Protein AF-0000000067929950 (afdb_homodimer)

Sequence (306 aa):
MTGKTWAYEDFVEGASLDIGSKTVSAAEIIEFASEFDAQPMHLDEEAGKASILGGLSASGWHTCAMFMRMLCDAFLLDSTSQGSPGIEHVKWKKPVLAGDTLRGTVTILSKRQSKSRPQLGLITMRSELVNQRGESVFELENTGMFLTHEAAAMTGKTWAYEDFVEGASLDIGSKTVSAAEIIEFASEFDAQPMHLDEEAGKASILGGLSASGWHTCAMFMRMLCDAFLLDSTSQGSPGIEHVKWKKPVLAGDTLRGTVTILSKRQSKSRPQLGLITMRSELVNQRGESVFELENTGMFLTHEAAA

pLDDT: mean 96.82, std 6.55, range [40.34, 98.94]

Foldseek 3Di:
DLDQPAFQVPDDAFDKFWLFKDAAALVVQQVVCVVPPVDPLSHDQVVVCVDPQNGNFHDPVVVVVVVVVSVCVRGVVSFQWDFFPDWPDKDQPHTDHHGWMKIKMKHWHDKDADPVHRQKMKTWIKMWIATPVRHTGMITIGITMGGHPVVVD/DLDQPAFQVPDDAFDKFWLFKDAAALVVQQVVCVVPPVDPLSNDQVVVCVDPQNGNFHDPVVVVVVVVVSVCVRGVVSFQWDFFPDWPDKDQPHTDHHGWMKIKMKHWHDKDADPVHRQKMKTWIKMWIATPVRHTGMITIGITMGGHPVVVD

InterPro domains:
  IPR002539 MaoC-like dehydratase domain [PF01575] (21-115)
  IPR029069 HotDog domain superfamily [SSF54637] (5-150)
  IPR052342 Mesaconyl-CoA Hydratase/Beta-methylmalyl-CoA Dehydratase [PTHR43664] (7-149)

Radius of gyration: 19.55 Å; Cα contacts (8 Å, |Δi|>4): 755; chains: 2; bounding box: 47×62×42 Å

Structure (mmCIF, N/CA/C/O backbone):
data_AF-0000000067929950-model_v1
#
loop_
_entity.id
_entity.type
_entity.pdbx_description
1 polymer 'MaoC-like domain-containing protein'
#
loop_
_atom_site.group_PDB
_atom_site.id
_atom_site.type_symbol
_atom_site.label_atom_id
_atom_site.label_alt_id
_atom_site.label_comp_id
_atom_site.label_asym_id
_atom_site.label_entity_id
_atom_site.label_seq_id
_atom_site.pdbx_PDB_ins_code
_atom_site.Cartn_x
_atom_site.Cartn_y
_atom_site.Cartn_z
_atom_site.occupancy
_atom_site.B_iso_or_equiv
_atom_site.auth_seq_id
_atom_site.auth_comp_id
_atom_site.auth_asym_id
_atom_site.auth_atom_id
_atom_site.pdbx_PDB_model_num
ATOM 1 N N . MET A 1 1 ? 1.887 -28.297 -20.109 1 40.5 1 MET A N 1
ATOM 2 C CA . MET A 1 1 ? 2.342 -27.938 -18.766 1 40.5 1 MET A CA 1
ATOM 3 C C . MET A 1 1 ? 2.344 -26.422 -18.578 1 40.5 1 MET A C 1
ATOM 5 O O . MET A 1 1 ? 2.953 -25.703 -19.375 1 40.5 1 MET A O 1
ATOM 9 N N . THR A 1 2 ? 1.385 -25.672 -18.344 1 54.22 2 THR A N 1
ATOM 10 C CA . THR A 1 2 ? 1.384 -24.219 -18.516 1 54.22 2 THR A CA 1
ATOM 11 C C . THR A 1 2 ? 2.568 -23.578 -17.797 1 54.22 2 THR A C 1
ATOM 13 O O . THR A 1 2 ? 2.715 -23.734 -16.578 1 54.22 2 THR A O 1
ATOM 16 N N . GLY A 1 3 ? 3.768 -23.938 -18.156 1 72.88 3 GLY A N 1
ATOM 17 C CA . GLY A 1 3 ? 4.965 -24.188 -17.375 1 72.88 3 GLY A CA 1
ATOM 18 C C . GLY A 1 3 ? 5.512 -22.938 -16.688 1 72.88 3 GLY A C 1
ATOM 19 O O . GLY A 1 3 ? 6.328 -22.219 -17.266 1 72.88 3 GLY A O 1
ATOM 20 N N . LYS A 1 4 ? 4.762 -22.438 -15.703 1 86.62 4 LYS A N 1
ATOM 21 C CA . LYS A 1 4 ? 5.336 -21.375 -14.883 1 86.62 4 LYS A CA 1
ATOM 22 C C . LYS A 1 4 ? 6.59 -21.844 -14.156 1 86.62 4 LYS A C 1
ATOM 24 O O . LYS A 1 4 ? 6.652 -23 -13.711 1 86.62 4 LYS A O 1
ATOM 29 N N . THR A 1 5 ? 7.504 -20.953 -14.117 1 88.88 5 THR A N 1
ATOM 30 C CA . THR A 1 5 ? 8.781 -21.266 -13.477 1 88.88 5 THR A CA 1
ATOM 31 C C . THR A 1 5 ? 8.617 -21.328 -11.953 1 88.88 5 THR A C 1
ATOM 33 O O . THR A 1 5 ? 9.219 -22.172 -11.297 1 88.88 5 THR A O 1
ATOM 36 N N . TRP A 1 6 ? 7.859 -20.438 -11.43 1 97.56 6 TRP A N 1
ATOM 37 C CA . TRP A 1 6 ? 7.793 -20.328 -9.977 1 97.56 6 TRP A CA 1
ATOM 38 C C . TRP A 1 6 ? 6.465 -20.859 -9.445 1 97.56 6 TRP A C 1
ATOM 40 O O . TRP A 1 6 ? 5.422 -20.219 -9.625 1 97.56 6 TRP A O 1
ATOM 50 N N . ALA A 1 7 ? 6.535 -22.031 -8.875 1 98.12 7 ALA A N 1
ATOM 51 C CA . ALA A 1 7 ? 5.453 -22.609 -8.086 1 98.12 7 ALA A CA 1
ATOM 52 C C . ALA A 1 7 ? 5.84 -22.719 -6.613 1 98.12 7 ALA A C 1
ATOM 54 O O . ALA A 1 7 ? 6.969 -22.391 -6.238 1 98.12 7 ALA A O 1
ATOM 55 N N . TYR A 1 8 ? 4.879 -23.188 -5.781 1 98.19 8 TYR A N 1
ATOM 56 C CA . TYR A 1 8 ? 5.094 -23.281 -4.344 1 98.19 8 TYR A CA 1
ATOM 57 C C . TYR A 1 8 ? 6.43 -23.938 -4.027 1 98.19 8 TYR A C 1
ATOM 59 O O . TYR A 1 8 ? 7.199 -23.438 -3.207 1 98.19 8 TYR A O 1
ATOM 67 N N . GLU A 1 9 ? 6.703 -24.969 -4.77 1 97.38 9 GLU A N 1
ATOM 68 C CA . GLU A 1 9 ? 7.848 -25.812 -4.461 1 97.38 9 GLU A CA 1
ATOM 69 C C . GLU A 1 9 ? 9.164 -25.125 -4.812 1 97.38 9 GLU A C 1
ATOM 71 O O . GLU A 1 9 ? 10.227 -25.5 -4.324 1 97.38 9 GLU A O 1
ATOM 76 N N . ASP A 1 10 ? 9.102 -24.109 -5.609 1 98.06 10 ASP A N 1
ATOM 77 C CA . ASP A 1 10 ? 10.312 -23.484 -6.141 1 98.06 10 ASP A CA 1
ATOM 78 C C . ASP A 1 10 ? 10.875 -22.453 -5.172 1 98.06 10 ASP A C 1
ATOM 80 O O . ASP A 1 10 ? 12.008 -22 -5.324 1 98.06 10 ASP A O 1
ATOM 84 N N . PHE A 1 11 ? 10.07 -22.109 -4.238 1 98.25 11 PHE A N 1
ATOM 85 C CA . PHE A 1 11 ? 10.562 -21.188 -3.215 1 98.25 11 PHE A CA 1
ATOM 86 C C . PHE A 1 11 ? 11.312 -21.953 -2.129 1 98.25 11 PHE A C 1
ATOM 88 O O . PHE A 1 11 ? 10.914 -23.047 -1.729 1 98.25 11 PHE A O 1
ATOM 95 N N . VAL A 1 12 ? 12.406 -21.359 -1.728 1 98.44 12 VAL A N 1
ATOM 96 C CA . VAL A 1 12 ? 13.266 -21.984 -0.726 1 98.44 12 VAL A CA 1
ATOM 97 C C . VAL A 1 12 ? 13.422 -21.047 0.474 1 98.44 12 VAL A C 1
ATOM 99 O O . VAL A 1 12 ? 13.898 -19.922 0.335 1 98.44 12 VAL A O 1
ATOM 102 N N . GLU A 1 13 ? 13.047 -21.547 1.668 1 98.75 13 GLU A N 1
ATOM 103 C CA . GLU A 1 13 ? 13.195 -20.75 2.881 1 98.75 13 GLU A CA 1
ATOM 104 C C . GLU A 1 13 ? 14.641 -20.281 3.059 1 98.75 13 GLU A C 1
ATOM 106 O O . GLU A 1 13 ? 15.578 -21.062 2.893 1 98.75 13 GLU A O 1
ATOM 111 N N . GLY A 1 14 ? 14.797 -18.969 3.287 1 98.69 14 GLY A N 1
ATOM 112 C CA . GLY A 1 14 ? 16.109 -18.391 3.502 1 98.69 14 GLY A CA 1
ATOM 113 C C . GLY A 1 14 ? 16.719 -17.828 2.238 1 98.69 14 GLY A C 1
ATOM 114 O O . GLY A 1 14 ? 17.672 -17.031 2.305 1 98.69 14 GLY A O 1
ATOM 115 N N . ALA A 1 15 ? 16.203 -18.203 1.09 1 98.56 15 ALA A N 1
ATOM 116 C CA . ALA A 1 15 ? 16.734 -17.703 -0.17 1 98.56 15 ALA A CA 1
ATOM 117 C C . ALA A 1 15 ? 16.391 -16.234 -0.374 1 98.56 15 ALA A C 1
ATOM 119 O O . ALA A 1 15 ? 15.344 -15.766 0.091 1 98.56 15 ALA A O 1
ATOM 120 N N . SER A 1 16 ? 17.266 -15.555 -1.035 1 98.44 16 SER A N 1
ATOM 121 C CA . SER A 1 16 ? 17.047 -14.164 -1.412 1 98.44 16 SER A CA 1
ATOM 122 C C . SER A 1 16 ? 17.031 -14 -2.928 1 98.44 16 SER A C 1
ATOM 124 O O . SER A 1 16 ? 17.906 -14.531 -3.621 1 98.44 16 SER A O 1
ATOM 126 N N . LEU A 1 17 ? 16.078 -13.258 -3.4 1 98.25 17 LEU A N 1
ATOM 127 C CA . LEU A 1 17 ? 15.938 -12.984 -4.828 1 98.25 17 LEU A CA 1
ATOM 128 C C . LEU A 1 17 ? 16.156 -11.508 -5.125 1 98.25 17 LEU A C 1
ATOM 130 O O . LEU A 1 17 ? 15.609 -10.641 -4.445 1 98.25 17 LEU A O 1
ATOM 134 N N . ASP A 1 18 ? 17.016 -11.273 -6.125 1 98.69 18 ASP A N 1
ATOM 135 C CA . ASP A 1 18 ? 17.156 -9.93 -6.676 1 98.69 18 ASP A CA 1
ATOM 136 C C . ASP A 1 18 ? 15.977 -9.586 -7.59 1 98.69 18 ASP A C 1
ATOM 138 O O . ASP A 1 18 ? 15.695 -10.312 -8.547 1 98.69 18 ASP A O 1
ATOM 142 N N . ILE A 1 19 ? 15.383 -8.43 -7.301 1 98.69 19 ILE A N 1
ATOM 143 C CA . ILE A 1 19 ? 14.211 -8.141 -8.117 1 98.69 19 ILE A CA 1
ATOM 144 C C . ILE A 1 19 ? 14.484 -6.93 -9.008 1 98.69 19 ILE A C 1
ATOM 146 O O . ILE A 1 19 ? 13.555 -6.25 -9.453 1 98.69 19 ILE A O 1
ATOM 150 N N . GLY A 1 20 ? 15.695 -6.578 -9.203 1 98.62 20 GLY A N 1
ATOM 151 C CA . GLY A 1 20 ? 16.094 -5.57 -10.172 1 98.62 20 GLY A CA 1
ATOM 152 C C . GLY A 1 20 ? 16.141 -4.168 -9.586 1 98.62 20 GLY A C 1
ATOM 153 O O . GLY A 1 20 ? 16.281 -4 -8.375 1 98.62 20 GLY A O 1
ATOM 154 N N . SER A 1 21 ? 16.156 -3.154 -10.578 1 98.69 21 SER A N 1
ATOM 155 C CA . SER A 1 21 ? 16.297 -1.754 -10.195 1 98.69 21 SER A CA 1
ATOM 156 C C . SER A 1 21 ? 15.32 -0.866 -10.953 1 98.69 21 SER A C 1
ATOM 158 O O . SER A 1 21 ? 14.758 -1.276 -11.969 1 98.69 21 SER A O 1
ATOM 160 N N . LYS A 1 22 ? 15.078 0.263 -10.344 1 98.56 22 LYS A N 1
ATOM 161 C CA . LYS A 1 22 ? 14.156 1.253 -10.891 1 98.56 22 LYS A CA 1
ATOM 162 C C . LYS A 1 22 ? 14.594 2.67 -10.523 1 98.56 22 LYS A C 1
ATOM 164 O O . LYS A 1 22 ? 14.812 2.979 -9.352 1 98.56 22 LYS A O 1
ATOM 169 N N . THR A 1 23 ? 14.773 3.484 -11.57 1 98.88 23 THR A N 1
ATOM 170 C CA . THR A 1 23 ? 14.984 4.906 -11.32 1 98.88 23 THR A CA 1
ATOM 171 C C . THR A 1 23 ? 13.648 5.648 -11.281 1 98.88 23 THR A C 1
ATOM 173 O O . THR A 1 23 ? 12.797 5.441 -12.148 1 98.88 23 THR A O 1
ATOM 176 N N . VAL A 1 24 ? 13.531 6.508 -10.312 1 98.94 24 VAL A N 1
ATOM 177 C CA . VAL A 1 24 ? 12.266 7.18 -10.062 1 98.94 24 VAL A CA 1
ATOM 178 C C . VAL A 1 24 ? 12.312 8.602 -10.609 1 98.94 24 VAL A C 1
ATOM 180 O O . VAL A 1 24 ? 13.148 9.414 -10.188 1 98.94 24 VAL A O 1
ATOM 183 N N . SER A 1 25 ? 11.422 8.922 -11.484 1 98.88 25 SER A N 1
ATOM 184 C CA . SER A 1 25 ? 11.438 10.242 -12.102 1 98.88 25 SER A CA 1
ATOM 185 C 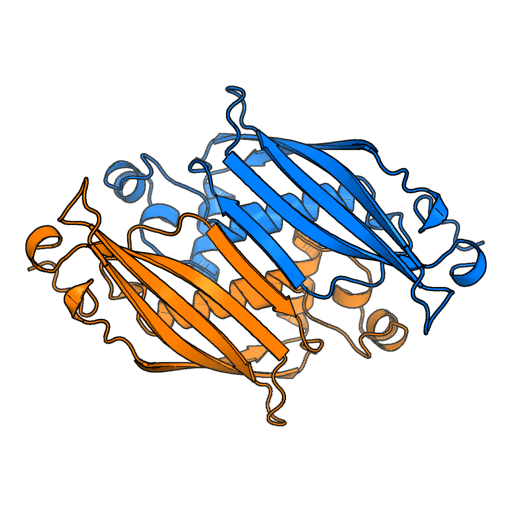C . SER A 1 25 ? 10.477 11.188 -11.383 1 98.88 25 SER A C 1
ATOM 187 O O . SER A 1 25 ? 9.508 10.75 -10.758 1 98.88 25 SER A O 1
ATOM 189 N N . ALA A 1 26 ? 10.766 12.469 -11.57 1 98.81 26 ALA A N 1
ATOM 190 C CA . ALA A 1 26 ? 9.852 13.484 -11.039 1 98.81 26 ALA A CA 1
ATOM 191 C C . ALA A 1 26 ? 8.469 13.359 -11.672 1 98.81 26 ALA A C 1
ATOM 193 O O . ALA A 1 26 ? 7.453 13.484 -10.984 1 98.81 26 ALA A O 1
ATOM 194 N N . ALA A 1 27 ? 8.422 13.094 -12.945 1 98.88 27 ALA A N 1
ATOM 195 C CA . ALA A 1 27 ? 7.16 13.039 -13.688 1 98.88 27 ALA A CA 1
ATOM 196 C C . ALA A 1 27 ? 6.262 11.922 -13.156 1 98.88 27 ALA A C 1
ATOM 198 O O . ALA A 1 27 ? 5.055 12.117 -12.984 1 98.88 27 ALA A O 1
ATOM 199 N N . GLU A 1 28 ? 6.781 10.742 -12.867 1 98.88 28 GLU A N 1
ATOM 200 C CA . GLU A 1 28 ? 5.938 9.648 -12.414 1 98.88 28 GLU A CA 1
ATOM 201 C C . GLU A 1 28 ? 5.48 9.852 -10.977 1 98.88 28 GLU A C 1
ATOM 203 O O . GLU A 1 28 ? 4.391 9.422 -10.594 1 98.88 28 GLU A O 1
ATOM 208 N N . ILE A 1 29 ? 6.41 10.562 -10.188 1 98.94 29 ILE A N 1
ATOM 209 C CA . ILE A 1 29 ? 6 10.906 -8.828 1 98.94 29 ILE A CA 1
ATOM 210 C C . ILE A 1 29 ? 4.762 11.797 -8.875 1 98.94 29 ILE A C 1
ATOM 212 O O . ILE A 1 29 ? 3.764 11.523 -8.211 1 98.94 29 ILE A O 1
ATOM 216 N N . ILE A 1 30 ? 4.801 12.773 -9.68 1 98.94 30 ILE A N 1
ATOM 217 C CA . ILE A 1 30 ? 3.73 13.758 -9.758 1 98.94 30 ILE A CA 1
ATOM 218 C C . ILE A 1 30 ? 2.477 13.109 -10.344 1 98.94 30 ILE A C 1
ATOM 220 O O . ILE A 1 30 ? 1.365 13.352 -9.867 1 98.94 30 ILE A O 1
ATOM 224 N N . GLU A 1 31 ? 2.629 12.305 -11.344 1 98.94 31 GLU A N 1
ATOM 225 C CA . GLU A 1 31 ? 1.493 11.633 -11.969 1 98.94 31 GLU A CA 1
ATOM 226 C C . GLU A 1 31 ? 0.743 10.766 -10.961 1 98.94 31 GLU A C 1
ATOM 228 O O . GLU A 1 31 ? -0.477 10.883 -10.82 1 98.94 31 GLU A O 1
ATOM 233 N N . PHE A 1 32 ? 1.442 9.953 -10.227 1 98.94 32 PHE A N 1
ATOM 234 C CA . PHE A 1 32 ? 0.808 9.078 -9.242 1 98.94 32 PHE A CA 1
ATOM 235 C C . PHE A 1 32 ? 0.141 9.898 -8.141 1 98.94 32 PHE A C 1
ATOM 237 O O . PHE A 1 32 ? -1.016 9.648 -7.797 1 98.94 32 PHE A O 1
ATOM 244 N N . ALA A 1 33 ? 0.87 10.875 -7.672 1 98.94 33 ALA A N 1
ATOM 245 C CA . ALA A 1 33 ? 0.368 11.664 -6.555 1 98.94 33 ALA A CA 1
ATOM 246 C C . ALA A 1 33 ? -0.871 12.461 -6.957 1 98.94 33 ALA A C 1
ATOM 248 O O . ALA A 1 33 ? -1.812 12.594 -6.172 1 98.94 33 ALA A O 1
ATOM 249 N N . SER A 1 34 ? -0.831 12.992 -8.156 1 98.88 34 SER A N 1
ATOM 250 C CA . SER A 1 34 ? -1.977 13.766 -8.617 1 98.88 34 SER A CA 1
ATOM 251 C C . SER A 1 34 ? -3.26 12.945 -8.562 1 98.88 34 SER A C 1
ATOM 253 O O . SER A 1 34 ? -4.332 13.477 -8.258 1 98.88 34 SER A O 1
ATOM 255 N N . GLU A 1 35 ? -3.119 11.734 -8.766 1 98.88 35 GLU A N 1
ATOM 256 C CA . GLU A 1 35 ? -4.301 10.883 -8.82 1 98.88 35 GLU A CA 1
ATOM 257 C C . GLU A 1 35 ? -4.664 10.352 -7.434 1 98.88 35 GLU A C 1
ATOM 259 O O . GLU A 1 35 ? -5.84 10.289 -7.078 1 98.88 35 GLU A O 1
ATOM 264 N N . PHE A 1 36 ? -3.689 10.039 -6.582 1 98.94 36 PHE A N 1
ATOM 265 C CA . PHE A 1 36 ? -4.031 9.195 -5.438 1 98.94 36 PHE A CA 1
ATOM 266 C C . PHE A 1 36 ? -3.615 9.867 -4.133 1 98.94 36 PHE A C 1
ATOM 268 O O . PHE A 1 36 ? -4.18 9.578 -3.076 1 98.94 36 PHE A O 1
ATOM 275 N N . ASP A 1 37 ? -2.615 10.711 -4.172 1 98.88 37 ASP A N 1
ATOM 276 C CA . ASP A 1 37 ? -2.051 11.289 -2.955 1 98.88 37 ASP A CA 1
ATOM 277 C C . ASP A 1 37 ? -1.569 12.719 -3.191 1 98.88 37 ASP A C 1
ATOM 279 O O . ASP A 1 37 ? -0.387 13.016 -3.012 1 98.88 37 ASP A O 1
ATOM 283 N N . ALA A 1 38 ? -2.508 13.633 -3.428 1 98.69 38 ALA A N 1
ATOM 284 C CA . ALA A 1 38 ? -2.17 14.961 -3.939 1 98.69 38 ALA A CA 1
ATOM 285 C C . ALA A 1 38 ? -1.768 15.898 -2.805 1 98.69 38 ALA A C 1
ATOM 287 O O . ALA A 1 38 ? -2.26 17.031 -2.721 1 98.69 38 ALA A O 1
ATOM 288 N N . GLN A 1 39 ? -0.928 15.414 -1.912 1 98.38 39 GLN A N 1
ATOM 289 C CA . GLN A 1 39 ? -0.319 16.281 -0.908 1 98.38 39 GLN A CA 1
ATOM 290 C C . GLN A 1 39 ? 0.83 17.094 -1.502 1 98.38 39 GLN A C 1
ATOM 292 O O . GLN A 1 39 ? 1.541 16.609 -2.387 1 98.38 39 GLN A O 1
ATOM 297 N N . PRO A 1 40 ? 1.071 18.188 -1.036 1 97.12 40 PRO A N 1
ATOM 298 C CA . PRO A 1 40 ? 1.988 19.141 -1.681 1 97.12 40 PRO A CA 1
ATOM 299 C C . PRO A 1 40 ? 3.398 18.578 -1.838 1 97.12 40 PRO A C 1
ATOM 301 O O . PRO A 1 40 ? 4.039 18.781 -2.873 1 97.12 40 PRO A O 1
ATOM 304 N N . MET A 1 41 ? 3.906 17.797 -0.921 1 97.44 41 MET A N 1
ATOM 305 C CA . MET A 1 41 ? 5.277 17.297 -0.946 1 97.44 41 MET A CA 1
ATOM 306 C C . MET A 1 41 ? 5.465 16.281 -2.055 1 97.44 41 MET A C 1
ATOM 308 O O . MET A 1 41 ? 6.594 15.93 -2.408 1 97.44 41 MET A O 1
ATOM 312 N N . HIS A 1 42 ? 4.379 15.766 -2.641 1 98.81 42 HIS A N 1
ATOM 313 C CA . HIS A 1 42 ? 4.434 14.789 -3.727 1 98.81 42 HIS A CA 1
ATOM 314 C C . HIS A 1 42 ? 4.16 15.453 -5.074 1 98.81 42 HIS A C 1
ATOM 316 O O . HIS A 1 42 ? 4.184 14.789 -6.113 1 98.81 42 HIS A O 1
ATOM 322 N N . LEU A 1 43 ? 3.934 16.75 -5.117 1 98.75 43 LEU A N 1
ATOM 323 C CA . LEU A 1 43 ? 3.506 17.406 -6.348 1 98.75 43 LEU A CA 1
ATOM 324 C C . LEU A 1 43 ? 4.504 18.484 -6.762 1 98.75 43 LEU A C 1
ATOM 326 O O . LEU A 1 43 ? 4.562 18.859 -7.934 1 98.75 43 LEU A O 1
ATOM 330 N N . ASP A 1 44 ? 5.207 19 -5.734 1 97.81 44 ASP A N 1
ATOM 331 C CA . ASP A 1 44 ? 5.973 20.219 -5.965 1 97.81 44 ASP A CA 1
ATOM 332 C C . ASP A 1 44 ? 7.336 20.141 -5.277 1 97.81 44 ASP A C 1
ATOM 334 O O . ASP A 1 44 ? 7.422 19.828 -4.09 1 97.81 44 ASP A O 1
ATOM 338 N N . GLU A 1 45 ? 8.367 20.453 -6.031 1 97.5 45 GLU A N 1
ATOM 339 C CA . GLU A 1 45 ? 9.727 20.344 -5.508 1 97.5 45 GLU A CA 1
ATOM 340 C C . GLU A 1 45 ? 9.938 21.312 -4.34 1 97.5 45 GLU A C 1
ATOM 342 O O . GLU A 1 45 ? 10.547 20.953 -3.332 1 97.5 45 GLU A O 1
ATOM 347 N N . GLU A 1 46 ? 9.5 22.516 -4.473 1 97.31 46 GLU A N 1
ATOM 348 C CA . GLU A 1 46 ? 9.68 23.5 -3.412 1 97.31 46 GLU A CA 1
ATOM 349 C C . GLU A 1 46 ? 8.93 23.094 -2.146 1 97.31 46 GLU A C 1
ATOM 351 O O . GLU A 1 46 ? 9.445 23.266 -1.037 1 97.31 46 GLU A O 1
ATOM 356 N N . ALA A 1 47 ? 7.719 22.594 -2.32 1 95.88 47 ALA A N 1
ATOM 357 C CA . ALA A 1 47 ? 6.973 22.094 -1.169 1 95.88 47 ALA A CA 1
ATOM 358 C C . ALA A 1 47 ? 7.699 20.922 -0.511 1 95.88 47 ALA A C 1
ATOM 360 O O . ALA A 1 47 ? 7.742 20.828 0.717 1 95.88 47 ALA A O 1
ATOM 361 N N . GLY A 1 48 ? 8.258 20.047 -1.312 1 96.5 48 GLY A N 1
ATOM 362 C CA . GLY A 1 48 ? 9.055 18.953 -0.793 1 96.5 48 GLY A CA 1
ATOM 363 C C . GLY A 1 48 ? 10.258 19.406 0.011 1 96.5 48 GLY A C 1
ATOM 364 O O . GLY A 1 48 ? 10.5 18.922 1.113 1 96.5 48 GLY A O 1
ATOM 365 N N . LYS A 1 49 ? 10.938 20.422 -0.518 1 96.06 49 LYS A N 1
ATOM 366 C CA . LYS A 1 49 ? 12.117 20.953 0.163 1 96.06 49 LYS A CA 1
ATOM 367 C C . LYS A 1 49 ? 11.734 21.609 1.49 1 96.06 49 LYS A C 1
ATOM 369 O O . LYS A 1 49 ? 12.516 21.578 2.447 1 96.06 49 LYS A O 1
ATOM 374 N N . ALA A 1 50 ? 10.578 22.141 1.543 1 92.75 50 ALA A N 1
ATOM 375 C CA . ALA A 1 50 ? 10.109 22.828 2.742 1 92.75 50 ALA A CA 1
ATOM 376 C C . ALA A 1 50 ? 9.586 21.828 3.775 1 92.75 50 ALA A C 1
ATOM 378 O O . ALA A 1 50 ? 9.352 22.203 4.93 1 92.75 50 ALA A O 1
ATOM 379 N N . SER A 1 51 ? 9.367 20.625 3.385 1 90.62 51 SER A N 1
ATOM 380 C CA . SER A 1 51 ? 8.867 19.578 4.277 1 90.62 51 SER A CA 1
ATOM 381 C C . SER A 1 51 ? 10.008 18.828 4.941 1 90.62 51 SER A C 1
ATOM 383 O O . SER A 1 51 ? 11.172 19.016 4.59 1 90.62 51 SER A O 1
ATOM 385 N N . ILE A 1 52 ? 9.656 17.953 5.848 1 90.5 52 ILE A N 1
ATOM 386 C CA . ILE A 1 52 ? 10.641 17.141 6.543 1 90.5 52 ILE A CA 1
ATOM 387 C C . ILE A 1 52 ? 11.234 16.109 5.586 1 90.5 52 ILE A C 1
ATOM 389 O O . ILE A 1 52 ? 12.234 15.461 5.898 1 90.5 52 ILE A O 1
ATOM 393 N N . LEU A 1 53 ? 10.68 16.016 4.367 1 93.81 53 LEU A N 1
ATOM 394 C CA . LEU A 1 53 ? 11.102 14.984 3.424 1 93.81 53 LEU A CA 1
ATOM 395 C C . LEU A 1 53 ? 12.273 15.469 2.576 1 93.81 53 LEU A C 1
ATOM 397 O O . LEU A 1 53 ? 12.969 14.656 1.959 1 93.81 53 LEU A O 1
ATOM 401 N N . GLY A 1 54 ? 12.438 16.703 2.42 1 95.88 54 GLY A N 1
ATOM 402 C CA . GLY A 1 54 ? 13.672 17.266 1.897 1 95.88 54 GLY A CA 1
ATOM 403 C C . GLY A 1 54 ? 13.695 17.344 0.383 1 95.88 54 GLY A C 1
ATOM 404 O O . GLY A 1 54 ? 14.734 17.641 -0.21 1 95.88 54 GLY A O 1
ATOM 405 N N . GLY A 1 55 ? 12.664 17.062 -0.329 1 97.75 55 GLY A N 1
ATOM 406 C CA . GLY A 1 55 ? 12.555 17.109 -1.778 1 97.75 55 GLY A CA 1
ATOM 407 C C . GLY A 1 55 ? 11.266 16.516 -2.303 1 97.75 55 GLY A C 1
ATOM 408 O O . GLY A 1 55 ? 10.438 16.031 -1.526 1 97.75 55 GLY A O 1
ATOM 409 N N . LEU A 1 56 ? 11.086 16.656 -3.621 1 98.69 56 LEU A N 1
ATOM 410 C CA . LEU A 1 56 ? 9.938 15.992 -4.227 1 98.69 56 LEU A CA 1
ATOM 411 C C . LEU A 1 56 ? 9.992 14.492 -3.967 1 98.69 56 LEU A C 1
ATOM 413 O O . LEU A 1 56 ? 10.844 13.789 -4.516 1 98.69 56 LEU A O 1
ATOM 417 N N . SER A 1 57 ? 9.109 14.039 -3.158 1 98.75 57 SER A N 1
ATOM 418 C CA . SER A 1 57 ? 9.156 12.664 -2.672 1 98.75 57 SER A CA 1
ATOM 419 C C . SER A 1 57 ? 7.992 11.844 -3.209 1 98.75 57 SER A C 1
ATOM 421 O O . SER A 1 57 ? 6.871 12.352 -3.311 1 98.75 57 SER A O 1
ATOM 423 N N . ALA A 1 58 ? 8.281 10.641 -3.566 1 98.88 58 ALA A N 1
ATOM 424 C CA . ALA A 1 58 ? 7.207 9.711 -3.92 1 98.88 58 ALA A CA 1
ATOM 425 C C . ALA A 1 58 ? 6.305 9.43 -2.721 1 98.88 58 ALA A C 1
ATOM 427 O O . ALA A 1 58 ? 6.785 9.328 -1.588 1 98.88 58 ALA A O 1
ATOM 428 N N . SER A 1 59 ? 4.996 9.391 -3.004 1 98.88 59 SER A N 1
ATOM 429 C CA . SER A 1 59 ? 4.105 8.812 -2.002 1 98.88 59 SER A CA 1
ATOM 430 C C . SER A 1 59 ? 4.562 7.418 -1.592 1 98.88 59 SER A C 1
ATOM 432 O O . SER A 1 59 ? 5.059 6.652 -2.422 1 98.88 59 SER A O 1
ATOM 434 N N . GLY A 1 60 ? 4.387 7.051 -0.298 1 98.75 60 GLY A N 1
ATOM 435 C CA . GLY A 1 60 ? 4.645 5.68 0.111 1 98.75 60 GLY A CA 1
ATOM 436 C C . GLY A 1 60 ? 3.887 4.66 -0.716 1 98.75 60 GLY A C 1
ATOM 437 O O . GLY A 1 60 ? 4.41 3.582 -1.014 1 98.75 60 GLY A O 1
ATOM 438 N N . TRP A 1 61 ? 2.711 4.996 -1.128 1 98.88 61 TRP A N 1
ATOM 439 C CA . TRP A 1 61 ? 1.892 4.109 -1.947 1 98.88 61 TRP A CA 1
ATOM 440 C C . TRP A 1 61 ? 2.467 3.984 -3.354 1 98.88 61 TRP A C 1
ATOM 442 O O . TRP A 1 61 ? 2.359 2.928 -3.982 1 98.88 61 TRP A O 1
ATOM 452 N N . HIS A 1 62 ? 3.064 5.051 -3.879 1 98.94 62 HIS A N 1
ATOM 453 C CA . HIS A 1 62 ? 3.77 4.941 -5.152 1 98.94 62 HIS A CA 1
ATOM 454 C C . HIS A 1 62 ? 4.961 3.996 -5.043 1 98.94 62 HIS A C 1
ATOM 456 O O . HIS A 1 62 ? 5.191 3.172 -5.93 1 98.94 62 HIS A O 1
ATOM 462 N N . THR A 1 63 ? 5.711 4.109 -3.947 1 98.94 63 THR A N 1
ATOM 463 C CA . THR A 1 63 ? 6.824 3.203 -3.701 1 98.94 63 THR A CA 1
ATOM 464 C C . THR A 1 63 ? 6.348 1.755 -3.666 1 98.94 63 THR A C 1
ATOM 466 O O . THR A 1 63 ? 6.965 0.878 -4.273 1 98.94 63 THR A O 1
ATOM 469 N N . CYS A 1 64 ? 5.23 1.519 -3.008 1 98.94 64 CYS A N 1
ATOM 470 C CA . CYS A 1 64 ? 4.664 0.176 -2.955 1 98.94 64 CYS A CA 1
ATOM 471 C C . CYS A 1 64 ? 4.281 -0.308 -4.348 1 98.94 64 CYS A C 1
ATOM 473 O O . CYS A 1 64 ? 4.52 -1.467 -4.695 1 98.94 64 CYS A O 1
ATOM 475 N N . ALA A 1 65 ? 3.676 0.562 -5.121 1 98.94 65 ALA A N 1
ATOM 476 C CA . ALA A 1 65 ? 3.271 0.194 -6.477 1 98.94 65 ALA A CA 1
ATOM 477 C C . ALA A 1 65 ? 4.484 -0.123 -7.348 1 98.94 65 ALA A C 1
ATOM 479 O O . ALA A 1 65 ? 4.484 -1.104 -8.094 1 98.94 65 ALA A O 1
ATOM 480 N N . MET A 1 66 ? 5.516 0.685 -7.238 1 98.94 66 MET A N 1
ATOM 481 C CA . MET A 1 66 ? 6.742 0.426 -7.988 1 98.94 66 MET A CA 1
ATOM 482 C C . MET A 1 66 ? 7.371 -0.896 -7.562 1 98.94 66 MET A C 1
ATOM 484 O O . MET A 1 66 ? 7.805 -1.684 -8.406 1 98.94 66 MET A O 1
ATOM 488 N N . PHE A 1 67 ? 7.406 -1.133 -6.242 1 98.94 67 PHE A N 1
ATOM 489 C CA . PHE A 1 67 ? 7.887 -2.408 -5.719 1 98.94 67 PHE A CA 1
ATOM 490 C C . PHE A 1 67 ? 7.113 -3.568 -6.336 1 98.94 67 PHE A C 1
ATOM 492 O O . PHE A 1 67 ? 7.707 -4.555 -6.773 1 98.94 67 PHE A O 1
ATOM 499 N N . MET A 1 68 ? 5.832 -3.445 -6.398 1 98.94 68 MET A N 1
ATOM 500 C CA . MET A 1 68 ? 4.984 -4.5 -6.953 1 98.94 68 MET A CA 1
ATOM 501 C C . MET A 1 68 ? 5.34 -4.773 -8.406 1 98.94 68 MET A C 1
ATOM 503 O O . MET A 1 68 ? 5.402 -5.93 -8.828 1 98.94 68 MET A O 1
ATOM 507 N N . ARG A 1 69 ? 5.551 -3.73 -9.172 1 98.88 69 ARG A N 1
ATOM 508 C CA . ARG A 1 69 ? 5.945 -3.912 -10.562 1 98.88 69 ARG A CA 1
ATOM 509 C C . ARG A 1 69 ? 7.285 -4.637 -10.664 1 98.88 69 ARG A C 1
ATOM 511 O O . ARG A 1 69 ? 7.457 -5.516 -11.508 1 98.88 69 ARG A O 1
ATOM 518 N N . MET A 1 70 ? 8.227 -4.273 -9.797 1 98.88 70 MET A N 1
ATOM 519 C CA . MET A 1 70 ? 9.516 -4.953 -9.773 1 98.88 70 MET A CA 1
ATOM 520 C C . MET A 1 70 ? 9.344 -6.441 -9.484 1 98.88 70 MET A C 1
ATOM 522 O O . MET A 1 70 ? 10.008 -7.281 -10.102 1 98.88 70 MET A O 1
ATOM 526 N N . LEU A 1 71 ? 8.477 -6.809 -8.555 1 98.69 71 LEU A N 1
ATOM 527 C CA . LEU A 1 71 ? 8.172 -8.195 -8.234 1 98.69 71 LEU A CA 1
ATOM 528 C C . LEU A 1 71 ? 7.594 -8.93 -9.438 1 98.69 71 LEU A C 1
ATOM 530 O O . LEU A 1 71 ? 8.008 -10.039 -9.758 1 98.69 71 LEU A O 1
ATOM 534 N N . CYS A 1 72 ? 6.629 -8.273 -10.086 1 98.56 72 CYS A N 1
ATOM 535 C CA . CYS A 1 72 ? 6.004 -8.828 -11.281 1 98.56 72 CYS A CA 1
ATOM 536 C C . CYS A 1 72 ? 7.055 -9.188 -12.328 1 98.56 72 CYS A C 1
ATOM 538 O O . CYS A 1 72 ? 7.062 -10.305 -12.844 1 98.56 72 CYS A O 1
ATOM 540 N N . ASP A 1 73 ? 7.93 -8.266 -12.562 1 98.5 73 ASP A N 1
ATOM 541 C CA . ASP A 1 73 ? 8.93 -8.438 -13.609 1 98.5 73 ASP A CA 1
ATOM 542 C C . ASP A 1 73 ? 9.945 -9.516 -13.227 1 98.5 73 ASP A C 1
ATOM 544 O O . ASP A 1 73 ? 10.438 -10.242 -14.086 1 98.5 73 ASP A O 1
ATOM 548 N N . ALA A 1 74 ? 10.203 -9.594 -11.977 1 98.31 74 ALA A N 1
ATOM 549 C CA . ALA A 1 74 ? 11.25 -10.5 -11.531 1 98.31 74 ALA A CA 1
ATOM 550 C C . ALA A 1 74 ? 10.773 -11.953 -11.562 1 98.31 74 ALA A C 1
ATOM 552 O O . ALA A 1 74 ? 11.484 -12.836 -12.047 1 98.31 74 ALA A O 1
ATOM 553 N N . PHE A 1 75 ? 9.539 -12.242 -11 1 97.75 75 PHE A N 1
ATOM 554 C CA . PHE A 1 75 ? 9.188 -13.656 -10.984 1 97.75 75 PHE A CA 1
ATOM 555 C C . PHE A 1 75 ? 7.672 -13.836 -10.961 1 97.75 75 PHE A C 1
ATOM 557 O O . PHE A 1 75 ? 7.16 -14.891 -11.352 1 97.75 75 PHE A O 1
ATOM 564 N N . LEU A 1 76 ? 6.953 -12.891 -10.516 1 98 76 LEU A N 1
ATOM 565 C CA . LEU A 1 76 ? 5.547 -13.109 -10.195 1 98 76 LEU A CA 1
ATOM 566 C C . LEU A 1 76 ? 4.742 -13.406 -11.461 1 98 76 LEU A C 1
ATOM 568 O O . LEU A 1 76 ? 3.854 -14.266 -11.445 1 98 76 LEU A O 1
ATOM 572 N N . LEU A 1 77 ? 5.027 -12.703 -12.555 1 97.94 77 LEU A N 1
ATOM 573 C CA . LEU A 1 77 ? 4.289 -12.93 -13.797 1 97.94 77 LEU A CA 1
ATOM 574 C C . LEU A 1 77 ? 4.625 -14.297 -14.383 1 97.94 77 LEU A C 1
ATOM 576 O O . LEU A 1 77 ? 3.914 -14.789 -15.266 1 97.94 77 LEU A O 1
ATOM 580 N N . ASP A 1 78 ? 5.707 -14.891 -13.938 1 97.94 78 ASP A N 1
ATOM 581 C CA . ASP A 1 78 ? 6.094 -16.25 -14.312 1 97.94 78 ASP A CA 1
ATOM 582 C C . ASP A 1 78 ? 5.867 -17.219 -13.156 1 97.94 78 ASP A C 1
ATOM 584 O O . ASP A 1 78 ? 6.707 -18.078 -12.891 1 97.94 78 ASP A O 1
ATOM 588 N N . SER A 1 79 ? 4.852 -17 -12.414 1 97.88 79 SER A N 1
ATOM 589 C CA . SER A 1 79 ? 4.574 -17.828 -11.25 1 97.88 79 SER A CA 1
ATOM 590 C C . SER A 1 79 ? 3.137 -18.344 -11.266 1 97.88 79 SER A C 1
ATOM 592 O O . SER A 1 79 ? 2.344 -17.953 -12.125 1 97.88 79 SER A O 1
ATOM 594 N N . THR A 1 80 ? 2.834 -19.156 -10.281 1 96.88 80 THR A N 1
ATOM 595 C CA . THR A 1 80 ? 1.485 -19.688 -10.094 1 96.88 80 THR A CA 1
ATOM 596 C C . THR A 1 80 ? 0.725 -18.875 -9.047 1 96.88 80 THR A C 1
ATOM 598 O O . THR A 1 80 ? -0.146 -19.406 -8.359 1 96.88 80 THR A O 1
ATOM 601 N N . SER A 1 81 ? 1.04 -17.641 -8.93 1 97.5 81 SER A N 1
ATOM 602 C CA . SER A 1 81 ? 0.496 -16.766 -7.902 1 97.5 81 SER A CA 1
ATOM 603 C C . SER A 1 81 ? -1.029 -16.75 -7.934 1 97.5 81 SER A C 1
ATOM 605 O O . SER A 1 81 ? -1.632 -16.719 -9.008 1 97.5 81 SER A O 1
ATOM 607 N N . GLN A 1 82 ? -1.614 -16.719 -6.758 1 95.38 82 GLN A N 1
ATOM 608 C CA . GLN A 1 82 ? -3.064 -16.641 -6.605 1 95.38 82 GLN A CA 1
ATOM 609 C C . GLN A 1 82 ? -3.471 -15.383 -5.844 1 95.38 82 GLN A C 1
ATOM 611 O O . GLN A 1 82 ? -4.645 -15.211 -5.508 1 95.38 82 GLN A O 1
ATOM 616 N N . GLY A 1 83 ? -2.549 -14.555 -5.492 1 96.19 83 GLY A N 1
ATOM 617 C CA . GLY A 1 83 ? -2.85 -13.336 -4.754 1 96.19 83 GLY A CA 1
ATOM 618 C C . GLY A 1 83 ? -2.299 -13.344 -3.34 1 96.19 83 GLY A C 1
ATOM 619 O O . GLY A 1 83 ? -1.388 -14.117 -3.027 1 96.19 83 GLY A O 1
ATOM 620 N N . SER A 1 84 ? -2.701 -12.398 -2.58 1 97.81 84 SER A N 1
ATOM 621 C CA . SER A 1 84 ? -2.277 -12.18 -1.202 1 97.81 84 SER A CA 1
ATOM 622 C C . SER A 1 84 ? -3.447 -11.742 -0.326 1 97.81 84 SER A C 1
ATOM 624 O O . SER A 1 84 ? -4.285 -10.945 -0.751 1 97.81 84 SER A O 1
ATOM 626 N N . PRO A 1 85 ? -3.475 -12.219 0.891 1 97.5 85 PRO A N 1
ATOM 627 C CA . PRO A 1 85 ? -4.539 -11.781 1.797 1 97.5 85 PRO A CA 1
ATOM 628 C C . PRO A 1 85 ? -4.273 -10.406 2.398 1 97.5 85 PRO A C 1
ATOM 630 O O . PRO A 1 85 ? -5.156 -9.828 3.043 1 97.5 85 PRO A O 1
ATOM 633 N N . GLY A 1 86 ? -3.059 -9.867 2.291 1 98.56 86 GLY A N 1
ATOM 634 C CA . GLY A 1 86 ? -2.729 -8.586 2.891 1 98.56 86 GLY A CA 1
ATOM 635 C C . GLY A 1 86 ? -1.239 -8.391 3.096 1 98.56 86 GLY A C 1
ATOM 636 O O . GLY A 1 86 ? -0.424 -9.039 2.439 1 98.56 86 GLY A O 1
ATOM 637 N N . ILE A 1 87 ? -0.916 -7.375 3.883 1 98.75 87 ILE A N 1
ATOM 638 C CA . ILE A 1 87 ? 0.442 -6.992 4.258 1 98.75 87 ILE A CA 1
ATOM 639 C C . ILE A 1 87 ? 0.582 -7.016 5.777 1 98.75 87 ILE A C 1
ATOM 641 O O . ILE A 1 87 ? -0.261 -6.465 6.492 1 98.75 87 ILE A O 1
ATOM 645 N N . GLU A 1 88 ? 1.637 -7.656 6.215 1 98.69 88 GLU A N 1
ATOM 646 C CA . GLU A 1 88 ? 1.901 -7.672 7.652 1 98.69 88 GLU A CA 1
ATOM 647 C C . GLU A 1 88 ? 2.342 -6.301 8.148 1 98.69 88 GLU A C 1
ATOM 649 O O . GLU A 1 88 ? 1.906 -5.848 9.211 1 98.69 88 GLU A O 1
ATOM 654 N N . HIS A 1 89 ? 3.299 -5.719 7.402 1 98.69 89 HIS A N 1
ATOM 655 C CA . HIS A 1 89 ? 3.656 -4.328 7.656 1 98.69 89 HIS A CA 1
ATOM 656 C C . HIS A 1 89 ? 4.449 -3.74 6.496 1 98.69 89 HIS A C 1
ATOM 658 O O . HIS A 1 89 ? 5.008 -4.48 5.68 1 98.69 89 HIS A O 1
ATOM 664 N N . VAL A 1 90 ? 4.43 -2.465 6.383 1 98.81 90 VAL A N 1
ATOM 665 C CA . VAL A 1 90 ? 5.324 -1.673 5.543 1 98.81 90 VAL A CA 1
ATOM 666 C C . VAL A 1 90 ? 6.031 -0.619 6.391 1 98.81 90 VAL A C 1
ATOM 668 O O . VAL A 1 90 ? 5.402 0.042 7.223 1 98.81 90 VAL A O 1
ATOM 671 N N . LYS A 1 91 ? 7.285 -0.504 6.18 1 98.88 91 LYS A N 1
ATOM 672 C CA . LYS A 1 91 ? 8.062 0.587 6.758 1 98.88 91 LYS A CA 1
ATOM 673 C C . LYS A 1 91 ? 8.625 1.495 5.672 1 98.88 91 LYS A C 1
ATOM 675 O O . LYS A 1 91 ? 9.375 1.04 4.805 1 98.88 91 LYS A O 1
ATOM 680 N N . TRP A 1 92 ? 8.211 2.715 5.672 1 98.75 92 TRP A N 1
ATOM 681 C CA . TRP A 1 92 ? 8.828 3.744 4.844 1 98.75 92 TRP A CA 1
ATOM 682 C C . TRP A 1 92 ? 9.938 4.457 5.602 1 98.75 92 TRP A C 1
ATOM 684 O O . TRP A 1 92 ? 9.703 5.465 6.27 1 98.75 92 TRP A O 1
ATOM 694 N N . LYS A 1 93 ? 11.133 4.062 5.426 1 98.62 93 LYS A N 1
ATOM 695 C CA . LYS A 1 93 ? 12.258 4.367 6.305 1 98.62 93 LYS A CA 1
ATOM 696 C C . LYS A 1 93 ? 12.883 5.715 5.953 1 98.62 93 LYS A C 1
ATOM 698 O O . LYS A 1 93 ? 13.383 6.426 6.832 1 98.62 93 LYS A O 1
ATOM 703 N N . LYS A 1 94 ? 12.977 6.023 4.746 1 98.38 94 LYS A N 1
ATOM 704 C CA . LYS A 1 94 ? 13.461 7.289 4.203 1 98.38 94 LYS A CA 1
ATOM 705 C C . LYS A 1 94 ? 12.656 7.695 2.969 1 98.38 94 LYS A C 1
ATOM 707 O O . LYS A 1 94 ? 12.141 6.836 2.244 1 98.38 94 LYS A O 1
ATOM 712 N N . PRO A 1 95 ? 12.594 9.008 2.74 1 98.56 95 PRO A N 1
ATOM 713 C CA . PRO A 1 95 ? 11.867 9.414 1.532 1 98.56 95 PRO A CA 1
ATOM 714 C C . PRO A 1 95 ? 12.539 8.93 0.25 1 98.56 95 PRO A C 1
ATOM 716 O O . PRO A 1 95 ? 13.773 8.906 0.165 1 98.56 95 PRO A O 1
ATOM 719 N N . VAL A 1 96 ? 11.742 8.453 -0.664 1 98.88 96 VAL A N 1
ATOM 720 C CA . VAL A 1 96 ? 12.195 8.227 -2.031 1 98.88 96 VAL A CA 1
ATOM 721 C C . VAL A 1 96 ? 12.062 9.516 -2.842 1 98.88 96 VAL A C 1
ATOM 723 O O . VAL A 1 96 ? 10.953 9.992 -3.076 1 98.88 96 VAL A O 1
ATOM 726 N N . LEU A 1 97 ? 13.148 10.078 -3.283 1 98.81 97 LEU A N 1
ATOM 727 C CA . LEU A 1 97 ? 13.148 11.375 -3.947 1 98.81 97 LEU A CA 1
ATOM 728 C C . LEU A 1 97 ? 13.273 11.211 -5.461 1 98.81 97 LEU A C 1
ATOM 730 O O . LEU A 1 97 ? 13.789 10.203 -5.938 1 98.81 97 LEU A O 1
ATOM 734 N N . ALA A 1 98 ? 12.766 12.258 -6.172 1 98.81 98 ALA A N 1
ATOM 735 C CA . ALA A 1 98 ? 12.969 12.281 -7.617 1 98.81 98 ALA A CA 1
ATOM 736 C C . ALA A 1 98 ? 14.445 12.094 -7.965 1 98.81 98 ALA A C 1
ATOM 738 O O . ALA A 1 98 ? 15.312 12.758 -7.395 1 98.81 98 ALA A O 1
ATOM 739 N N . GLY A 1 99 ? 14.664 11.109 -8.836 1 98.75 99 GLY A N 1
ATOM 740 C CA . GLY A 1 99 ? 16.031 10.844 -9.266 1 98.75 99 GLY A CA 1
ATOM 741 C C . GLY A 1 99 ? 16.656 9.664 -8.555 1 98.75 99 GLY A C 1
ATOM 742 O O . GLY A 1 99 ? 17.688 9.148 -8.992 1 98.75 99 GLY A O 1
ATOM 743 N N . ASP A 1 100 ? 16.094 9.203 -7.461 1 98.88 100 ASP A N 1
ATOM 744 C CA . ASP A 1 100 ? 16.625 8.031 -6.77 1 98.88 100 ASP A CA 1
ATOM 745 C C . ASP A 1 100 ? 16.578 6.801 -7.668 1 98.88 100 ASP A C 1
ATOM 747 O O . ASP A 1 100 ? 15.664 6.645 -8.477 1 98.88 100 ASP A O 1
ATOM 751 N N . THR A 1 101 ? 17.547 5.977 -7.586 1 98.94 101 THR A N 1
ATOM 752 C CA . THR A 1 101 ? 17.516 4.625 -8.141 1 98.94 101 THR A CA 1
ATOM 753 C C . THR A 1 101 ? 17.359 3.588 -7.035 1 98.94 101 THR A C 1
ATOM 755 O O . THR A 1 101 ? 18.203 3.527 -6.121 1 98.94 101 THR A O 1
ATOM 758 N N . LEU A 1 102 ? 16.344 2.781 -7.176 1 98.94 102 LEU A N 1
ATOM 759 C CA . LEU A 1 102 ? 16.031 1.771 -6.172 1 98.94 102 LEU A CA 1
ATOM 760 C C . LEU A 1 102 ? 16.469 0.386 -6.641 1 98.94 102 LEU A C 1
ATOM 762 O O . LEU A 1 102 ? 16.297 0.041 -7.812 1 98.94 102 LEU A O 1
ATOM 766 N N . ARG A 1 103 ? 17.062 -0.334 -5.758 1 98.88 103 ARG A N 1
ATOM 767 C CA . ARG A 1 103 ? 17.328 -1.754 -5.957 1 98.88 103 ARG A CA 1
ATOM 768 C C . ARG A 1 103 ? 16.578 -2.604 -4.934 1 98.88 103 ARG A C 1
ATOM 770 O O . ARG A 1 103 ? 16.547 -2.264 -3.748 1 98.88 103 ARG A O 1
ATOM 777 N N . GLY A 1 104 ? 16.031 -3.713 -5.398 1 98.88 104 GLY A N 1
ATOM 778 C CA . GLY A 1 104 ? 15.164 -4.473 -4.516 1 98.88 104 GLY A CA 1
ATOM 779 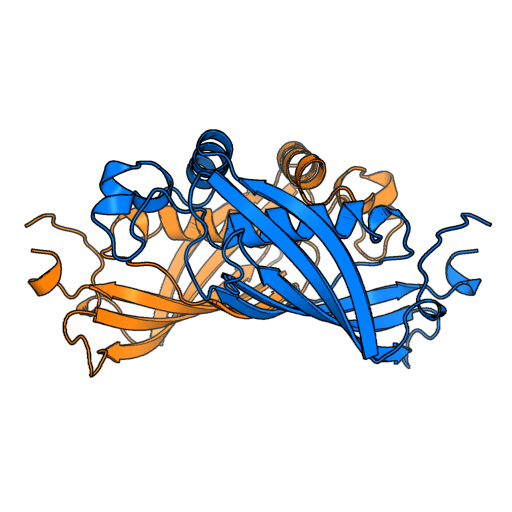C C . GLY A 1 104 ? 15.633 -5.895 -4.293 1 98.88 104 GLY A C 1
ATOM 780 O O . GLY A 1 104 ? 16.25 -6.496 -5.172 1 98.88 104 GLY A O 1
ATOM 781 N N . THR A 1 105 ? 15.312 -6.395 -3.102 1 98.88 105 THR A N 1
ATOM 782 C CA . THR A 1 105 ? 15.547 -7.789 -2.736 1 98.88 105 THR A CA 1
ATOM 783 C C . THR A 1 105 ? 14.344 -8.367 -1.996 1 98.88 105 THR A C 1
ATOM 785 O O . THR A 1 105 ? 13.711 -7.668 -1.2 1 98.88 105 THR A O 1
ATOM 788 N N . VAL A 1 106 ? 14.062 -9.617 -2.275 1 98.88 106 VAL A N 1
ATOM 789 C CA . VAL A 1 106 ? 13.023 -10.367 -1.57 1 98.88 106 VAL A CA 1
ATOM 790 C C . VAL A 1 106 ? 13.633 -11.602 -0.913 1 98.88 106 VAL A C 1
ATOM 792 O O . VAL A 1 106 ? 14.312 -12.391 -1.572 1 98.88 106 VAL A O 1
ATOM 795 N N . THR A 1 107 ? 13.391 -11.742 0.348 1 98.94 107 THR A N 1
ATOM 796 C CA . THR A 1 107 ? 13.844 -12.914 1.09 1 98.94 107 THR A CA 1
ATOM 797 C C . THR A 1 107 ? 12.664 -13.789 1.504 1 98.94 107 THR A C 1
ATOM 799 O O . THR A 1 107 ? 11.68 -13.289 2.066 1 98.94 107 THR A O 1
ATOM 802 N N . ILE A 1 108 ? 12.781 -15.078 1.203 1 98.94 108 ILE A N 1
ATOM 803 C CA . ILE A 1 108 ? 11.75 -16.031 1.613 1 98.94 108 ILE A CA 1
ATOM 804 C C . ILE A 1 108 ? 11.938 -16.375 3.086 1 98.94 108 ILE A C 1
ATOM 806 O O . ILE A 1 108 ? 12.961 -16.953 3.469 1 98.94 108 ILE A O 1
ATOM 810 N N . LEU A 1 109 ? 10.945 -16.078 3.908 1 98.88 109 LEU A N 1
ATOM 811 C CA . LEU A 1 109 ? 11.055 -16.297 5.348 1 98.88 109 LEU A CA 1
ATOM 812 C C . LEU A 1 109 ? 10.547 -17.688 5.738 1 98.88 109 LEU A C 1
ATOM 814 O O . LEU A 1 109 ? 11.18 -18.375 6.535 1 98.88 109 LEU A O 1
ATOM 818 N N . SER A 1 110 ? 9.398 -18.078 5.191 1 98.81 110 SER A N 1
ATOM 819 C CA . SER A 1 110 ? 8.789 -19.375 5.496 1 98.81 110 SER A CA 1
ATOM 820 C C . SER A 1 110 ? 7.789 -19.781 4.418 1 98.81 110 SER A C 1
ATOM 822 O O . SER A 1 110 ? 7.383 -18.953 3.6 1 98.81 110 SER A O 1
ATOM 824 N N . LYS A 1 111 ? 7.457 -21 4.406 1 98.31 111 LYS A N 1
ATOM 825 C CA . LYS A 1 111 ? 6.418 -21.516 3.521 1 98.31 111 LYS A CA 1
ATOM 826 C C . LYS A 1 111 ? 5.656 -22.656 4.184 1 98.31 111 LYS A C 1
ATOM 828 O O . LYS A 1 111 ? 6.227 -23.422 4.965 1 98.31 111 LYS A O 1
ATOM 833 N N . ARG A 1 112 ? 4.422 -22.781 3.795 1 98.06 112 ARG A N 1
ATOM 834 C CA . ARG A 1 112 ? 3.588 -23.891 4.25 1 98.06 112 ARG A CA 1
ATOM 835 C C . ARG A 1 112 ? 2.453 -24.156 3.27 1 98.06 112 ARG A C 1
ATOM 837 O O . ARG A 1 112 ? 1.988 -23.25 2.582 1 98.06 112 ARG A O 1
ATOM 844 N N . GLN A 1 113 ? 2.035 -25.328 3.27 1 96.38 113 GLN A N 1
ATOM 845 C CA . GLN A 1 113 ? 0.857 -25.672 2.48 1 96.38 113 GLN A CA 1
ATOM 846 C C . GLN A 1 113 ? -0.423 -25.469 3.283 1 96.38 113 GLN A C 1
ATOM 848 O O . GLN A 1 113 ? -0.445 -25.688 4.496 1 96.38 113 GLN A O 1
ATOM 853 N N . SER A 1 114 ? -1.369 -25.016 2.559 1 93.19 114 SER A N 1
ATOM 854 C CA . SER A 1 114 ? -2.684 -24.938 3.186 1 93.19 114 SER A CA 1
ATOM 855 C C . SER A 1 114 ? -3.197 -26.312 3.58 1 93.19 114 SER A C 1
ATOM 857 O O . SER A 1 114 ? -3.094 -27.266 2.803 1 93.19 114 SER A O 1
ATOM 859 N N . LYS A 1 115 ? -3.719 -26.422 4.746 1 92.44 115 LYS A N 1
ATOM 860 C CA . LYS A 1 115 ? -4.246 -27.703 5.215 1 92.44 115 LYS A CA 1
ATOM 861 C C . LYS A 1 115 ? -5.566 -28.047 4.523 1 92.44 115 LYS A C 1
ATOM 863 O O . LYS A 1 115 ? -5.793 -29.188 4.133 1 92.44 115 LYS A O 1
ATOM 868 N N . SER A 1 116 ? -6.348 -27.016 4.348 1 92.94 116 SER A N 1
ATOM 869 C CA . SER A 1 116 ? -7.672 -27.203 3.766 1 92.94 116 SER A CA 1
ATOM 870 C C . SER A 1 116 ? -7.609 -27.25 2.244 1 92.94 116 SER A C 1
ATOM 872 O O . SER A 1 116 ? -8.484 -27.828 1.596 1 92.94 116 SER A O 1
ATOM 874 N N . ARG A 1 117 ? -6.664 -26.672 1.579 1 94.38 117 ARG A N 1
ATOM 875 C CA . ARG A 1 117 ? -6.441 -26.688 0.137 1 94.38 117 ARG A CA 1
ATOM 876 C C . ARG A 1 117 ? -5 -27.062 -0.189 1 94.38 117 ARG A C 1
ATOM 878 O O . ARG A 1 117 ? -4.199 -26.219 -0.571 1 94.38 117 ARG A O 1
ATOM 885 N N . PRO A 1 118 ? -4.73 -28.281 -0.203 1 93.19 118 PRO A N 1
ATOM 886 C CA . PRO A 1 118 ? -3.342 -28.75 -0.295 1 93.19 118 PRO A CA 1
ATOM 887 C C . PRO A 1 118 ? -2.664 -28.312 -1.596 1 93.19 118 PRO A C 1
ATOM 889 O O . PRO A 1 118 ? -1.438 -28.391 -1.708 1 93.19 118 PRO A O 1
ATOM 892 N N . GLN A 1 119 ? -3.369 -27.922 -2.555 1 95.19 119 GLN A N 1
ATOM 893 C CA . GLN A 1 119 ? -2.812 -27.484 -3.826 1 95.19 119 GLN A CA 1
ATOM 894 C C . GLN A 1 119 ? -2.279 -26.047 -3.725 1 95.19 119 GLN A C 1
ATOM 896 O O . GLN A 1 119 ? -1.625 -25.562 -4.645 1 95.19 119 GLN A O 1
ATOM 901 N N . LEU A 1 120 ? -2.598 -25.438 -2.596 1 96.12 120 LEU A N 1
ATOM 902 C CA . LEU A 1 120 ? -2.23 -24.047 -2.373 1 96.12 120 LEU A CA 1
ATOM 903 C C . LEU A 1 120 ? -1.167 -23.938 -1.286 1 96.12 120 LEU A C 1
ATOM 905 O O . LEU A 1 120 ? -1.283 -24.547 -0.229 1 96.12 120 LEU A O 1
ATOM 909 N N . GLY A 1 121 ? -0.145 -23.172 -1.57 1 97.88 121 GLY A N 1
ATOM 910 C CA . GLY A 1 121 ? 0.887 -22.875 -0.593 1 97.88 121 GLY A CA 1
ATOM 911 C C . GLY A 1 121 ? 0.958 -21.391 -0.246 1 97.88 121 GLY A C 1
ATOM 912 O O . GLY A 1 121 ? 0.677 -20.547 -1.088 1 97.88 121 GLY A O 1
ATOM 913 N N . LEU A 1 122 ? 1.369 -21.125 0.985 1 98.38 122 LEU A N 1
ATOM 914 C CA . LEU A 1 122 ? 1.597 -19.781 1.485 1 98.38 122 LEU A CA 1
ATOM 915 C C . LEU A 1 122 ? 3.086 -19.516 1.677 1 98.38 122 LEU A C 1
ATOM 917 O O . LEU A 1 122 ? 3.789 -20.312 2.301 1 98.38 122 LEU A O 1
ATOM 921 N N . ILE A 1 123 ? 3.551 -18.469 1.065 1 98.75 123 ILE A N 1
ATOM 922 C CA . ILE A 1 123 ? 4.945 -18.062 1.151 1 98.75 123 ILE A CA 1
ATOM 923 C C . ILE A 1 123 ? 5.039 -16.703 1.861 1 98.75 123 ILE A C 1
ATOM 925 O O . ILE A 1 123 ? 4.484 -15.711 1.391 1 98.75 123 ILE A O 1
ATOM 929 N N . THR A 1 124 ? 5.703 -16.641 3.016 1 98.88 124 THR A N 1
ATOM 930 C CA . THR A 1 124 ? 5.977 -15.383 3.697 1 98.88 124 THR A CA 1
ATOM 931 C C . THR A 1 124 ? 7.309 -14.797 3.238 1 98.88 124 THR A C 1
ATOM 933 O O . THR A 1 124 ? 8.328 -15.492 3.227 1 98.88 124 THR A O 1
ATOM 936 N N . MET A 1 125 ? 7.262 -13.508 2.883 1 98.88 125 MET A N 1
ATOM 937 C CA . MET A 1 125 ? 8.438 -12.867 2.307 1 98.88 125 MET A CA 1
ATOM 938 C C . MET A 1 125 ? 8.727 -11.539 3.006 1 98.88 125 MET A C 1
ATOM 940 O O . MET A 1 125 ? 7.805 -10.859 3.459 1 98.88 125 MET A O 1
ATOM 944 N N . ARG A 1 126 ? 10 -11.195 3.059 1 98.94 126 ARG A N 1
ATOM 945 C CA . ARG A 1 126 ? 10.461 -9.867 3.434 1 98.94 126 ARG A CA 1
ATOM 946 C C . ARG A 1 126 ? 11.148 -9.172 2.264 1 98.94 126 ARG A C 1
ATOM 948 O O . ARG A 1 126 ? 12.078 -9.734 1.669 1 98.94 126 ARG A O 1
ATOM 955 N N . SER A 1 127 ? 10.766 -8.023 1.996 1 98.94 127 SER A N 1
ATOM 956 C CA . SER A 1 127 ? 11.32 -7.273 0.871 1 98.94 127 SER A CA 1
ATOM 957 C C . SER A 1 127 ? 11.961 -5.973 1.334 1 98.94 127 SER A C 1
ATOM 959 O O . SER A 1 127 ? 11.516 -5.363 2.309 1 98.94 127 SER A O 1
ATOM 961 N N . GLU A 1 128 ? 12.977 -5.578 0.582 1 98.94 128 GLU A N 1
ATOM 962 C CA . GLU A 1 128 ? 13.68 -4.332 0.875 1 98.94 128 GLU A CA 1
ATOM 963 C C . GLU A 1 128 ? 14.055 -3.594 -0.407 1 98.94 128 GLU A C 1
ATOM 965 O O . GLU A 1 128 ? 14.422 -4.219 -1.403 1 98.94 128 GLU A O 1
ATOM 970 N N . LEU A 1 129 ? 13.891 -2.301 -0.381 1 98.94 129 LEU A N 1
ATOM 971 C CA . LEU A 1 129 ? 14.453 -1.426 -1.4 1 98.94 129 LEU A CA 1
ATOM 972 C C . LEU A 1 129 ? 15.547 -0.535 -0.808 1 98.94 129 LEU A C 1
ATOM 974 O O . LEU A 1 129 ? 15.367 0.033 0.271 1 98.94 129 LEU A O 1
ATOM 978 N N . VAL A 1 130 ? 16.641 -0.427 -1.528 1 98.94 130 VAL A N 1
ATOM 979 C CA . VAL A 1 130 ? 17.75 0.446 -1.162 1 98.94 130 VAL A CA 1
ATOM 980 C C . VAL A 1 130 ? 18 1.461 -2.275 1 98.94 130 VAL A C 1
ATOM 982 O O . VAL A 1 130 ? 17.859 1.144 -3.457 1 98.94 130 VAL A O 1
ATOM 985 N N . ASN A 1 131 ? 18.328 2.73 -1.891 1 98.88 131 ASN A N 1
ATOM 986 C CA . ASN A 1 131 ? 18.609 3.73 -2.916 1 98.88 131 ASN A CA 1
ATOM 987 C C . ASN A 1 131 ? 20.078 3.686 -3.363 1 98.88 131 ASN A C 1
ATOM 989 O O . ASN A 1 131 ? 20.828 2.811 -2.938 1 98.88 131 ASN A O 1
ATOM 993 N N . GLN A 1 132 ? 20.469 4.59 -4.27 1 98.69 132 GLN A N 1
ATOM 994 C CA . GLN A 1 132 ? 21.781 4.574 -4.898 1 98.69 132 GLN A CA 1
ATOM 995 C C . GLN A 1 132 ? 22.891 4.84 -3.879 1 98.69 132 GLN A C 1
ATOM 997 O O . GLN A 1 132 ? 24.062 4.59 -4.148 1 98.69 132 GLN A O 1
ATOM 1002 N N . ARG A 1 133 ? 22.531 5.297 -2.701 1 98.5 133 ARG A N 1
ATOM 1003 C CA . ARG A 1 133 ? 23.5 5.562 -1.645 1 98.5 133 ARG A CA 1
ATOM 1004 C C . ARG A 1 133 ? 23.609 4.379 -0.688 1 98.5 133 ARG A C 1
ATOM 1006 O O . ARG A 1 133 ? 24.281 4.469 0.348 1 98.5 133 ARG A O 1
ATOM 1013 N N . GLY A 1 134 ? 22.859 3.389 -0.951 1 98.44 134 GLY A N 1
ATOM 1014 C CA . GLY A 1 134 ? 22.906 2.195 -0.122 1 98.44 134 GLY A CA 1
ATOM 1015 C C . GLY A 1 134 ? 22.031 2.289 1.11 1 98.44 134 GLY A C 1
ATOM 1016 O O . GLY A 1 134 ? 22.172 1.491 2.041 1 98.44 134 GLY A O 1
ATOM 1017 N N . GLU A 1 135 ? 21.109 3.236 1.165 1 98.75 135 GLU A N 1
ATOM 1018 C CA . GLU A 1 135 ? 20.219 3.426 2.295 1 98.75 135 GLU A CA 1
ATOM 1019 C C . GLU A 1 135 ? 18.906 2.648 2.098 1 98.75 135 GLU A C 1
ATOM 1021 O O . GLU A 1 135 ? 18.297 2.711 1.028 1 98.75 135 GLU A O 1
ATOM 1026 N N . SER A 1 136 ? 18.5 1.895 3.15 1 98.88 136 SER A N 1
ATOM 1027 C CA . SER A 1 136 ? 17.188 1.236 3.107 1 98.88 136 SER A CA 1
ATOM 1028 C C . SER A 1 136 ? 16.062 2.25 3.188 1 98.88 136 SER A C 1
ATOM 1030 O O . SER A 1 136 ? 15.969 3.016 4.148 1 98.88 136 SER A O 1
ATOM 1032 N N . VAL A 1 137 ? 15.195 2.273 2.172 1 98.94 137 VAL A N 1
ATOM 1033 C CA . VAL A 1 137 ? 14.141 3.283 2.131 1 98.94 137 VAL A CA 1
ATOM 1034 C C . VAL A 1 137 ? 12.781 2.625 2.371 1 98.94 137 VAL A C 1
ATOM 1036 O O . VAL A 1 137 ? 11.797 3.309 2.654 1 98.94 137 VAL A O 1
ATOM 1039 N N . PHE A 1 138 ? 12.688 1.354 2.254 1 98.81 138 PHE A N 1
ATOM 1040 C CA . PHE A 1 138 ? 11.43 0.611 2.227 1 98.81 138 PHE A CA 1
ATOM 1041 C C . PHE A 1 138 ? 11.641 -0.822 2.701 1 98.81 138 PHE A C 1
ATOM 1043 O O . PHE A 1 138 ? 12.586 -1.49 2.279 1 98.81 138 PHE A O 1
ATOM 1050 N N . GLU A 1 139 ? 10.797 -1.326 3.578 1 98.94 139 GLU A N 1
ATOM 1051 C CA . GLU A 1 139 ? 10.711 -2.723 3.996 1 98.94 139 GLU A CA 1
ATOM 1052 C C . GLU A 1 139 ? 9.266 -3.186 4.078 1 98.94 139 GLU A C 1
ATOM 1054 O O . GLU A 1 139 ? 8.398 -2.453 4.57 1 98.94 139 GLU A O 1
ATOM 1059 N N . LEU A 1 140 ? 9.008 -4.383 3.656 1 98.88 140 LEU A N 1
ATOM 1060 C CA . LEU A 1 140 ? 7.664 -4.938 3.607 1 98.88 140 LEU A CA 1
ATOM 1061 C C . LEU A 1 140 ? 7.68 -6.434 3.91 1 98.88 140 LEU A C 1
ATOM 1063 O O . LEU A 1 140 ? 8.539 -7.164 3.414 1 98.88 140 LEU A O 1
ATOM 1067 N N . GLU A 1 141 ? 6.789 -6.852 4.754 1 98.94 141 GLU A N 1
ATOM 1068 C CA . GLU A 1 141 ? 6.551 -8.281 4.938 1 98.94 141 GLU A CA 1
ATOM 1069 C C . GLU A 1 141 ? 5.125 -8.656 4.547 1 98.94 141 GLU A C 1
ATOM 1071 O O . GLU A 1 141 ? 4.172 -7.953 4.898 1 98.94 141 GLU A O 1
ATOM 1076 N N . ASN A 1 142 ? 5.02 -9.711 3.793 1 98.75 142 ASN A N 1
ATOM 1077 C CA . ASN A 1 142 ? 3.697 -10.172 3.381 1 98.75 142 ASN A CA 1
ATOM 1078 C C . ASN A 1 142 ? 3.699 -11.664 3.076 1 98.75 142 ASN A C 1
ATOM 1080 O O . ASN A 1 142 ? 4.758 -12.289 2.996 1 98.75 142 ASN A O 1
ATOM 1084 N N . THR A 1 143 ? 2.523 -12.219 2.988 1 98.62 143 THR A N 1
ATOM 1085 C CA . THR A 1 143 ? 2.316 -13.594 2.555 1 98.62 143 THR A CA 1
ATOM 1086 C C . THR A 1 143 ? 1.646 -13.633 1.184 1 98.62 143 THR A C 1
ATOM 1088 O O . THR A 1 143 ? 0.666 -12.93 0.945 1 98.62 143 THR A O 1
ATOM 1091 N N . GLY A 1 144 ? 2.242 -14.375 0.276 1 98 144 GLY A N 1
ATOM 1092 C CA . GLY A 1 144 ? 1.625 -14.68 -1.004 1 98 144 GLY A CA 1
ATOM 1093 C C . GLY A 1 144 ? 1.181 -16.125 -1.117 1 98 144 GLY A C 1
ATOM 1094 O O . GLY A 1 144 ? 1.667 -16.984 -0.385 1 98 144 GLY A O 1
ATOM 1095 N N . MET A 1 145 ? 0.268 -16.344 -2.053 1 97.88 145 MET A N 1
ATOM 1096 C CA . MET A 1 145 ? -0.261 -17.688 -2.291 1 97.88 145 MET A CA 1
ATOM 1097 C C . MET A 1 145 ? 0.132 -18.188 -3.678 1 97.88 145 MET A C 1
ATOM 1099 O O . MET A 1 145 ? 0.041 -17.453 -4.66 1 97.88 145 MET A O 1
ATOM 1103 N N . PHE A 1 146 ? 0.547 -19.422 -3.73 1 97.88 146 PHE A N 1
ATOM 1104 C CA . PHE A 1 146 ? 0.989 -20.031 -4.98 1 97.88 146 PHE A CA 1
ATOM 1105 C C . PHE A 1 146 ? 0.473 -21.453 -5.102 1 97.88 146 PHE A C 1
ATOM 1107 O O . PHE A 1 146 ? 0.455 -22.203 -4.117 1 97.88 146 PHE A O 1
ATOM 1114 N N . LEU A 1 147 ? 0.113 -21.828 -6.301 1 97.19 147 LEU A N 1
ATOM 1115 C CA . LEU A 1 147 ? -0.246 -23.219 -6.547 1 97.19 147 LEU A CA 1
ATOM 1116 C C . LEU A 1 147 ? 1 -24.094 -6.621 1 97.19 147 LEU A C 1
ATOM 1118 O O . LEU A 1 147 ? 2.078 -23.625 -6.98 1 97.19 147 LEU A O 1
ATOM 1122 N N . THR A 1 148 ? 0.785 -25.406 -6.289 1 96.75 148 THR A N 1
ATOM 1123 C CA . THR A 1 148 ? 1.819 -26.406 -6.539 1 96.75 148 THR A CA 1
ATOM 1124 C C . THR A 1 148 ? 1.979 -26.656 -8.039 1 96.75 148 THR A C 1
ATOM 1126 O O . THR A 1 148 ? 1.112 -26.281 -8.828 1 96.75 148 THR A O 1
ATOM 1129 N N . HIS A 1 149 ? 3.113 -27.328 -8.336 1 95.88 149 HIS A N 1
ATOM 1130 C CA . HIS A 1 149 ? 3.322 -27.703 -9.727 1 95.88 149 HIS A CA 1
ATOM 1131 C C . HIS A 1 149 ? 2.178 -28.562 -10.242 1 95.88 149 HIS A C 1
ATOM 1133 O O . HIS A 1 149 ? 1.683 -28.359 -11.352 1 95.88 149 HIS A O 1
ATOM 1139 N N . GLU A 1 150 ? 1.779 -29.438 -9.438 1 93.69 150 GLU A N 1
ATOM 1140 C CA . GLU A 1 150 ? 0.731 -30.375 -9.836 1 93.69 150 GLU A CA 1
ATOM 1141 C C . GLU A 1 150 ? -0.585 -29.656 -10.102 1 93.69 150 GLU A C 1
ATOM 1143 O O . GLU A 1 150 ? -1.256 -29.922 -11.102 1 93.69 150 GLU A O 1
ATOM 1148 N N . ALA A 1 151 ? -0.918 -28.688 -9.273 1 92.88 151 ALA A N 1
ATOM 1149 C CA . ALA A 1 151 ? -2.186 -27.984 -9.391 1 92.88 151 ALA A CA 1
ATOM 1150 C C . ALA A 1 151 ? -2.18 -27.031 -10.586 1 92.88 151 ALA A C 1
ATOM 1152 O O . ALA A 1 151 ? -3.229 -26.766 -11.18 1 92.88 151 ALA A O 1
ATOM 1153 N N . ALA A 1 152 ? -1.022 -26.562 -10.938 1 89.5 152 ALA A N 1
ATOM 1154 C CA . ALA A 1 152 ? -0.913 -25.609 -12.039 1 89.5 152 ALA A CA 1
ATOM 1155 C C . ALA A 1 152 ? -0.871 -26.328 -13.383 1 89.5 152 ALA A C 1
ATOM 1157 O O . ALA A 1 152 ? -1.053 -25.703 -14.43 1 89.5 152 ALA A O 1
ATOM 1158 N N . ALA A 1 153 ? -0.486 -27.656 -13.414 1 84.12 153 ALA A N 1
ATOM 1159 C CA . ALA A 1 153 ? -0.379 -28.453 -14.633 1 84.12 153 ALA A CA 1
ATOM 1160 C C . ALA A 1 153 ? -1.759 -28.766 -15.211 1 84.12 153 ALA A C 1
ATOM 1162 O O . ALA A 1 153 ? -2.738 -28.875 -14.469 1 84.12 153 ALA A O 1
ATOM 1163 N N . MET B 1 1 ? -2.947 32.688 9.211 1 40.34 1 MET B N 1
ATOM 1164 C CA . MET B 1 1 ? -3.158 31.375 9.844 1 40.34 1 MET B CA 1
ATOM 1165 C C . MET B 1 1 ? -3.275 30.281 8.797 1 40.34 1 MET B C 1
ATOM 1167 O O . MET B 1 1 ? -4.105 30.359 7.891 1 40.34 1 MET B O 1
ATOM 1171 N N . THR B 1 2 ? -2.365 29.719 8.148 1 53.78 2 THR B N 1
ATOM 1172 C CA . THR B 1 2 ? -2.561 28.922 6.945 1 53.78 2 THR B CA 1
ATOM 1173 C C . THR B 1 2 ? -3.619 27.844 7.176 1 53.78 2 THR B C 1
ATOM 1175 O O . THR B 1 2 ? -3.494 27.031 8.086 1 53.78 2 THR B O 1
ATOM 1178 N N . GLY B 1 3 ? -4.824 28.234 7.449 1 72.88 3 GLY B N 1
ATOM 1179 C CA . GLY B 1 3 ? -5.789 27.672 8.383 1 72.88 3 GLY B CA 1
ATOM 1180 C C . GLY B 1 3 ? -6.301 26.312 7.977 1 72.88 3 GLY B C 1
ATOM 1181 O O . GLY B 1 3 ? -7.293 26.203 7.25 1 72.88 3 GLY B O 1
ATOM 1182 N N . LYS B 1 4 ? -5.414 25.312 8.07 1 86.94 4 LYS B N 1
ATOM 1183 C CA . LYS B 1 4 ? -5.906 23.953 7.891 1 86.94 4 LYS B CA 1
ATOM 1184 C C . LYS B 1 4 ? -6.91 23.578 8.984 1 86.94 4 LYS B C 1
ATOM 1186 O O . LYS B 1 4 ? -6.75 23.984 10.141 1 86.94 4 LYS B O 1
ATOM 1191 N N . THR B 1 5 ? -7.879 22.875 8.531 1 89 5 THR B N 1
ATOM 1192 C CA . THR B 1 5 ? -8.945 22.453 9.438 1 89 5 THR B CA 1
ATOM 1193 C C . THR B 1 5 ? -8.445 21.359 10.383 1 89 5 THR B C 1
ATOM 1195 O O . THR B 1 5 ? -8.805 21.344 11.562 1 89 5 THR B O 1
ATOM 1198 N N . TRP B 1 6 ? -7.676 20.469 9.875 1 97.56 6 TRP B N 1
ATOM 1199 C CA . TRP B 1 6 ? -7.305 19.312 10.664 1 97.56 6 TRP B CA 1
ATOM 1200 C C . TRP B 1 6 ? -5.844 19.391 11.094 1 97.56 6 TRP B C 1
ATOM 1202 O O . TRP B 1 6 ? -4.938 19.219 10.273 1 97.56 6 TRP B O 1
ATOM 1212 N N . ALA B 1 7 ? -5.68 19.688 12.344 1 98.12 7 ALA B N 1
ATOM 1213 C CA . ALA B 1 7 ? -4.398 19.578 13.031 1 98.12 7 ALA B CA 1
ATOM 1214 C C . ALA B 1 7 ? -4.438 18.5 14.102 1 98.12 7 ALA B C 1
ATOM 1216 O O . ALA B 1 7 ? -5.488 17.906 14.352 1 98.12 7 ALA B O 1
ATOM 1217 N N . TYR B 1 8 ? -3.271 18.281 14.758 1 98.19 8 TYR B N 1
ATOM 1218 C CA . TYR B 1 8 ? -3.154 17.219 15.758 1 98.19 8 TYR B CA 1
ATOM 1219 C C . TYR B 1 8 ? -4.312 17.266 16.75 1 98.19 8 TYR B C 1
ATOM 1221 O O . TYR B 1 8 ? -4.934 16.25 17.047 1 98.19 8 TYR B O 1
ATOM 1229 N N . GLU B 1 9 ? -4.641 18.469 17.125 1 97.38 9 GLU B N 1
ATOM 1230 C CA . GLU B 1 9 ? -5.598 18.656 18.219 1 97.38 9 GLU B CA 1
ATOM 1231 C C . GLU B 1 9 ? -7.02 18.344 17.766 1 97.38 9 GLU B C 1
ATOM 1233 O O . GLU B 1 9 ? -7.902 18.109 18.594 1 97.38 9 GLU B O 1
ATOM 1238 N N . ASP B 1 10 ? -7.246 18.297 16.5 1 98.06 10 ASP B N 1
ATOM 1239 C CA . ASP B 1 10 ? -8.602 18.172 15.969 1 98.06 10 ASP B CA 1
ATOM 1240 C C . ASP B 1 10 ? -9.039 16.703 15.906 1 98.06 10 ASP B C 1
ATOM 1242 O O . ASP B 1 10 ? -10.227 16.422 15.719 1 98.06 10 ASP B O 1
ATOM 1246 N N . PHE B 1 11 ? -8.086 15.867 16.047 1 98.25 11 PHE B N 1
ATOM 1247 C CA . PHE B 1 11 ? -8.43 14.453 16.078 1 98.25 11 PHE B CA 1
ATOM 1248 C C . PHE B 1 11 ? -8.844 14.039 17.484 1 98.25 11 PHE B C 1
ATOM 1250 O O . PHE B 1 11 ? -8.25 14.477 18.469 1 98.25 11 PHE B O 1
ATOM 1257 N N . VAL B 1 12 ? -9.867 13.25 17.531 1 98.44 12 VAL B N 1
ATOM 1258 C CA . VAL B 1 12 ? -10.422 12.797 18.812 1 98.44 12 VAL B CA 1
ATOM 1259 C C . VAL B 1 12 ? -10.398 11.273 18.875 1 98.44 12 VAL B C 1
ATOM 1261 O O . VAL B 1 12 ? -11.016 10.602 18.031 1 98.44 12 VAL B O 1
ATOM 1264 N N . GLU B 1 13 ? -9.719 10.727 19.891 1 98.75 13 GLU B N 1
ATOM 1265 C CA . GLU B 1 13 ? -9.688 9.273 20.062 1 98.75 13 GLU B CA 1
ATOM 1266 C C . GLU B 1 13 ? -11.094 8.695 20.141 1 98.75 13 GLU B C 1
ATOM 1268 O O . GLU B 1 13 ? -11.953 9.227 20.844 1 98.75 13 GLU B O 1
ATOM 1273 N N . GLY B 1 14 ? -11.32 7.656 19.328 1 98.69 14 GLY B N 1
ATOM 1274 C CA . GLY B 1 14 ? -12.617 6.988 19.312 1 98.69 14 GLY B CA 1
ATOM 1275 C C . GLY B 1 14 ? -13.547 7.512 18.234 1 98.69 14 GLY B C 1
ATOM 1276 O O . GLY B 1 14 ? -14.531 6.863 17.891 1 98.69 14 GLY B O 1
ATOM 1277 N N . ALA B 1 15 ? -13.242 8.68 17.703 1 98.56 15 ALA B N 1
ATOM 1278 C CA . ALA B 1 15 ? -14.094 9.258 16.656 1 98.56 15 ALA B CA 1
ATOM 1279 C C . ALA B 1 15 ? -13.953 8.492 15.344 1 98.56 15 ALA B C 1
ATOM 1281 O O . ALA B 1 15 ? -12.883 7.953 15.055 1 98.56 15 ALA B O 1
ATOM 1282 N N . SER B 1 16 ? -15.023 8.477 14.617 1 98.44 16 SER B N 1
ATOM 1283 C CA . SER B 1 16 ? -15.039 7.883 13.289 1 98.44 16 SER B CA 1
ATOM 1284 C C . SER B 1 16 ? -15.383 8.922 12.219 1 98.44 16 SER B C 1
ATOM 1286 O O . SER B 1 16 ? -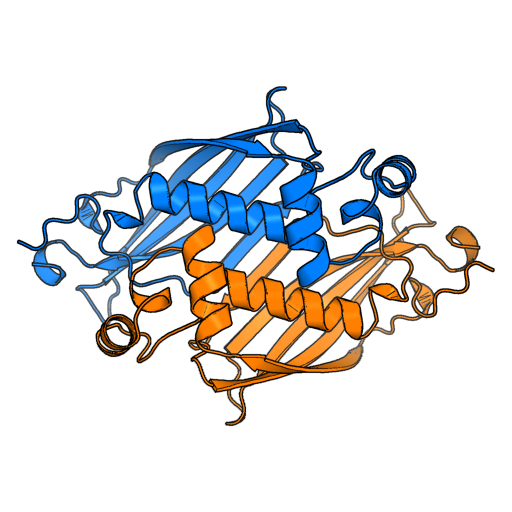16.328 9.695 12.391 1 98.44 16 SER B O 1
ATOM 1288 N N . LEU B 1 17 ? -14.633 8.898 11.172 1 98.25 17 LEU B N 1
ATOM 1289 C CA . LEU B 1 17 ? -14.836 9.82 10.055 1 98.25 17 LEU B CA 1
ATOM 1290 C C . LEU B 1 17 ? -15.273 9.07 8.805 1 98.25 17 LEU B C 1
ATOM 1292 O O . LEU B 1 17 ? -14.688 8.047 8.453 1 98.25 17 LEU B O 1
ATOM 1296 N N . ASP B 1 18 ? -16.344 9.586 8.195 1 98.69 18 ASP B N 1
ATOM 1297 C CA . ASP B 1 18 ? -16.734 9.117 6.871 1 98.69 18 ASP B CA 1
ATOM 1298 C C . ASP B 1 18 ? -15.844 9.711 5.789 1 98.69 18 ASP B C 1
ATOM 1300 O O . ASP B 1 18 ? -15.711 10.93 5.688 1 98.69 18 ASP B O 1
ATOM 1304 N N . ILE B 1 19 ? -15.312 8.812 4.961 1 98.69 19 ILE B N 1
ATOM 1305 C CA . ILE B 1 19 ? -14.383 9.359 3.98 1 98.69 19 ILE B CA 1
ATOM 1306 C C . ILE B 1 19 ? -14.969 9.227 2.578 1 98.69 19 ILE B C 1
ATOM 1308 O O . ILE B 1 19 ? -14.234 9.211 1.589 1 98.69 19 ILE B O 1
ATOM 1312 N N . GLY B 1 20 ? -16.234 9.023 2.453 1 98.62 20 GLY B N 1
ATOM 1313 C CA . GLY B 1 20 ? -16.938 9.062 1.182 1 98.62 20 GLY B CA 1
ATOM 1314 C C . GLY B 1 20 ? -17 7.715 0.494 1 98.62 20 GLY B C 1
ATOM 1315 O O . GLY B 1 20 ? -16.891 6.676 1.146 1 98.62 20 GLY B O 1
ATOM 1316 N N . SER B 1 21 ? -17.328 7.809 -0.881 1 98.69 21 SER B N 1
ATOM 1317 C CA . SER B 1 21 ? -17.531 6.598 -1.669 1 98.69 21 SER B CA 1
ATOM 1318 C C . SER B 1 21 ? -16.844 6.695 -3.025 1 98.69 21 SER B C 1
ATOM 1320 O O . SER B 1 21 ? -16.484 7.793 -3.467 1 98.69 21 SER B O 1
ATOM 1322 N N . LYS B 1 22 ? -16.594 5.539 -3.557 1 98.56 22 LYS B N 1
ATOM 1323 C CA . LYS B 1 22 ? -15.914 5.406 -4.844 1 98.56 22 LYS B CA 1
ATOM 1324 C C . LYS B 1 22 ? -16.406 4.176 -5.602 1 98.56 22 LYS B C 1
ATOM 1326 O O . LYS B 1 22 ? -16.406 3.066 -5.062 1 98.56 22 LYS B O 1
ATOM 1331 N N . THR B 1 23 ? -16.906 4.422 -6.82 1 98.88 23 THR B N 1
ATOM 1332 C CA . THR B 1 23 ? -17.188 3.293 -7.695 1 98.88 23 THR B CA 1
ATOM 1333 C C . THR B 1 23 ? -15.969 2.926 -8.531 1 98.88 23 THR B C 1
ATOM 1335 O O . THR B 1 23 ? -15.305 3.801 -9.086 1 98.88 23 THR B O 1
ATOM 1338 N N . VAL B 1 24 ? -15.727 1.655 -8.609 1 98.94 24 VAL B N 1
ATOM 1339 C CA . VAL B 1 24 ? -14.508 1.161 -9.242 1 98.94 24 VAL B CA 1
ATOM 1340 C C . VAL B 1 24 ? -14.828 0.658 -10.648 1 98.94 24 VAL B C 1
ATOM 1342 O O . VAL B 1 24 ? -15.617 -0.271 -10.82 1 98.94 24 VAL B O 1
ATOM 1345 N N . SER B 1 25 ? -14.18 1.213 -11.617 1 98.88 25 SER B N 1
ATOM 1346 C CA . SER B 1 25 ? -14.461 0.82 -12.992 1 98.88 25 SER B CA 1
ATOM 1347 C C . SER B 1 25 ? -13.469 -0.235 -13.477 1 98.88 25 SER B C 1
ATOM 1349 O O . SER B 1 25 ? -12.352 -0.326 -12.969 1 98.88 25 SER B O 1
ATOM 1351 N N . ALA B 1 26 ? -13.93 -0.957 -14.5 1 98.81 26 ALA B N 1
ATOM 1352 C CA . ALA B 1 26 ? -13.039 -1.916 -15.148 1 98.81 26 ALA B CA 1
ATOM 1353 C C . ALA B 1 26 ? -11.82 -1.217 -15.742 1 98.81 26 ALA B C 1
ATOM 1355 O O . ALA B 1 26 ? -10.695 -1.712 -15.633 1 98.81 26 ALA B O 1
ATOM 1356 N N . ALA B 1 27 ? -12.016 -0.076 -16.328 1 98.88 27 ALA B N 1
ATOM 1357 C CA . ALA B 1 27 ? -10.953 0.647 -17.031 1 98.88 27 ALA B CA 1
ATOM 1358 C C . ALA B 1 27 ? -9.852 1.06 -16.047 1 98.88 27 ALA B C 1
ATOM 1360 O O . ALA B 1 27 ? -8.664 0.927 -16.359 1 98.88 27 ALA B O 1
ATOM 1361 N N . GLU B 1 28 ? -10.172 1.55 -14.867 1 98.88 28 GLU B N 1
ATOM 1362 C CA . GLU B 1 28 ? -9.141 2.008 -13.938 1 98.88 28 GLU B CA 1
ATOM 1363 C C . GLU B 1 28 ? -8.398 0.829 -13.312 1 98.88 28 GLU B C 1
ATOM 1365 O O . GLU B 1 28 ? -7.215 0.935 -12.992 1 98.88 28 GLU B O 1
ATOM 1370 N N . ILE B 1 29 ? -9.203 -0.321 -13.164 1 98.94 29 ILE B N 1
ATOM 1371 C CA . ILE B 1 29 ? -8.539 -1.526 -12.68 1 98.94 29 ILE B CA 1
ATOM 1372 C C . ILE B 1 29 ? -7.441 -1.942 -13.656 1 98.94 29 ILE B C 1
ATOM 1374 O O . ILE B 1 29 ? -6.297 -2.166 -13.25 1 98.94 29 ILE B O 1
ATOM 1378 N N . ILE B 1 30 ? -7.754 -1.97 -14.875 1 98.94 30 ILE B N 1
ATOM 1379 C CA . ILE B 1 30 ? -6.832 -2.436 -15.906 1 98.94 30 ILE B CA 1
ATOM 1380 C C . ILE B 1 30 ? -5.68 -1.445 -16.047 1 98.94 30 ILE B C 1
ATOM 1382 O O . ILE B 1 30 ? -4.52 -1.848 -16.188 1 98.94 30 ILE B O 1
ATOM 1386 N N . GLU B 1 31 ? -5.969 -0.185 -16.016 1 98.94 31 GLU B N 1
ATOM 1387 C CA . GLU B 1 31 ? -4.934 0.839 -16.141 1 98.94 31 GLU B CA 1
ATOM 1388 C C . GLU B 1 31 ? -3.896 0.711 -15.031 1 98.94 31 GLU B C 1
ATOM 1390 O O . GLU B 1 31 ? -2.695 0.66 -15.305 1 98.94 31 GLU B O 1
ATOM 1395 N N . PHE B 1 32 ? -4.324 0.604 -13.812 1 98.94 32 PHE B N 1
ATOM 1396 C CA . PHE B 1 32 ? -3.4 0.489 -12.688 1 98.94 32 PHE B CA 1
ATOM 1397 C C . PHE B 1 32 ? -2.596 -0.801 -12.781 1 98.94 32 PHE B C 1
ATOM 1399 O O . PHE B 1 32 ? -1.372 -0.787 -12.633 1 98.94 32 PHE B O 1
ATOM 1406 N N . ALA B 1 33 ? -3.305 -1.861 -13.078 1 98.94 33 ALA B N 1
ATOM 1407 C CA . ALA B 1 33 ? -2.652 -3.168 -13.102 1 98.94 33 ALA B CA 1
ATOM 1408 C C . ALA B 1 33 ? -1.622 -3.246 -14.227 1 98.94 33 ALA B C 1
ATOM 1410 O O . ALA B 1 33 ? -0.549 -3.83 -14.047 1 98.94 33 ALA B O 1
ATOM 1411 N N . SER B 1 34 ? -1.972 -2.686 -15.352 1 98.88 34 SER B N 1
ATOM 1412 C CA . SER B 1 34 ? -1.043 -2.717 -16.469 1 98.88 34 SER B CA 1
ATOM 1413 C C . SER B 1 34 ? 0.3 -2.098 -16.094 1 98.88 34 SER B C 1
ATOM 1415 O O . SER B 1 34 ? 1.35 -2.562 -16.547 1 98.88 34 SER B O 1
ATOM 1417 N N . GLU B 1 35 ? 0.24 -1.171 -15.281 1 98.88 35 GLU B N 1
ATOM 1418 C CA . GLU B 1 35 ? 1.465 -0.461 -14.922 1 98.88 35 GLU B CA 1
ATOM 1419 C C . GLU B 1 35 ? 2.172 -1.136 -13.75 1 98.88 35 GLU B C 1
ATOM 1421 O O . GLU B 1 35 ? 3.4 -1.25 -13.742 1 98.88 35 GLU B O 1
ATOM 1426 N N . PHE B 1 36 ? 1.446 -1.676 -12.773 1 98.94 36 PHE B N 1
ATOM 1427 C CA . PHE B 1 36 ? 2.115 -1.966 -11.516 1 98.94 36 PHE B CA 1
ATOM 1428 C C . PHE B 1 36 ? 1.927 -3.426 -11.125 1 98.94 36 PHE B C 1
ATOM 1430 O O . PHE B 1 36 ?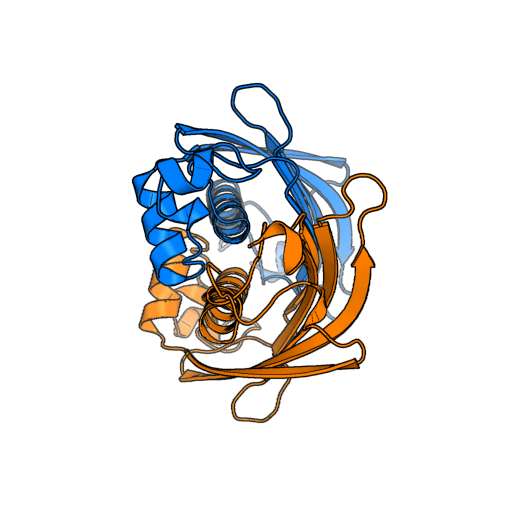 2.734 -3.984 -10.375 1 98.94 36 PHE B O 1
ATOM 1437 N N . ASP B 1 37 ? 0.863 -4.047 -11.562 1 98.88 37 ASP B N 1
ATOM 1438 C CA . ASP B 1 37 ? 0.523 -5.395 -11.125 1 98.88 37 ASP B CA 1
ATOM 1439 C C . ASP B 1 37 ? -0.141 -6.191 -12.242 1 98.88 37 ASP B C 1
ATOM 1441 O O . ASP B 1 37 ? -1.277 -6.645 -12.102 1 98.88 37 ASP B O 1
ATOM 1445 N N . ALA B 1 38 ? 0.617 -6.508 -13.289 1 98.75 38 ALA B N 1
ATOM 1446 C CA . ALA B 1 38 ? 0.041 -7.016 -14.531 1 98.75 38 ALA B CA 1
ATOM 1447 C C . ALA B 1 38 ? -0.194 -8.523 -14.453 1 98.75 38 ALA B C 1
ATOM 1449 O O . ALA B 1 38 ? 0.188 -9.266 -15.359 1 98.75 38 ALA B O 1
ATOM 1450 N N . GLN B 1 39 ? -0.767 -8.969 -13.359 1 98.38 39 GLN B N 1
ATOM 1451 C CA . GLN B 1 39 ? -1.227 -10.352 -13.258 1 98.38 39 GLN B CA 1
ATOM 1452 C C . GLN B 1 39 ? -2.555 -10.547 -13.984 1 98.38 39 GLN B C 1
ATOM 1454 O O . GLN B 1 39 ? -3.389 -9.641 -14.016 1 98.38 39 GLN B O 1
ATOM 1459 N N . PRO B 1 40 ? -2.799 -11.633 -14.492 1 97.12 40 PRO B N 1
ATOM 1460 C CA . PRO B 1 40 ? -3.926 -11.844 -15.398 1 97.12 40 PRO B CA 1
ATOM 1461 C C . PRO B 1 40 ? -5.273 -11.508 -14.758 1 97.12 40 PRO B C 1
ATOM 1463 O O . PRO B 1 40 ? -6.141 -10.93 -15.414 1 97.12 40 PRO B O 1
ATOM 1466 N N . MET B 1 41 ? -5.477 -11.758 -13.492 1 97.44 41 MET B N 1
ATOM 1467 C CA . MET B 1 41 ? -6.762 -11.562 -12.828 1 97.44 41 MET B CA 1
ATOM 1468 C C . MET B 1 41 ? -7.078 -10.078 -12.695 1 97.44 41 MET B C 1
ATOM 1470 O O . MET B 1 41 ? -8.219 -9.703 -12.406 1 97.44 41 MET B O 1
ATOM 1474 N N . HIS B 1 42 ? -6.105 -9.188 -12.906 1 98.81 42 HIS B N 1
ATOM 1475 C CA . HIS B 1 42 ? -6.297 -7.746 -12.828 1 98.81 42 HIS B CA 1
ATOM 1476 C C . HIS B 1 42 ? -6.395 -7.125 -14.219 1 98.81 42 HIS B C 1
ATOM 1478 O O . HIS B 1 42 ? -6.574 -5.914 -14.352 1 98.81 42 HIS B O 1
ATOM 1484 N N . LEU B 1 43 ? -6.316 -7.91 -15.273 1 98.75 43 LEU B N 1
ATOM 1485 C CA . LEU B 1 43 ? -6.242 -7.359 -16.625 1 98.75 43 LEU B CA 1
ATOM 1486 C C . LEU B 1 43 ? -7.414 -7.84 -17.469 1 98.75 43 LEU B C 1
ATOM 1488 O O . LEU B 1 43 ? -7.77 -7.203 -18.469 1 98.75 43 LEU B O 1
ATOM 1492 N N . ASP B 1 44 ? -7.934 -9.016 -17.078 1 97.88 44 ASP B N 1
ATOM 1493 C CA . ASP B 1 44 ? -8.859 -9.711 -17.969 1 97.88 44 ASP B CA 1
ATOM 1494 C C . ASP B 1 44 ? -10.016 -10.32 -17.188 1 97.88 44 ASP B C 1
ATOM 1496 O O . ASP B 1 44 ? -9.805 -11.031 -16.203 1 97.88 44 ASP B O 1
ATOM 1500 N N . GLU B 1 45 ? -11.219 -10.055 -17.656 1 97.56 45 GLU B N 1
ATOM 1501 C CA . GLU B 1 45 ? -12.414 -10.531 -16.953 1 97.56 45 GLU B CA 1
ATOM 1502 C C . GLU B 1 45 ? -12.461 -12.055 -16.922 1 97.56 45 GLU B C 1
ATOM 1504 O O . GLU B 1 45 ? -12.789 -12.648 -15.898 1 97.56 45 GLU B O 1
ATOM 1509 N N . GLU B 1 46 ? -12.188 -12.68 -18.016 1 97.31 46 GLU B N 1
ATOM 1510 C CA . GLU B 1 46 ? -12.234 -14.141 -18.078 1 97.31 46 GLU B CA 1
ATOM 1511 C C . GLU B 1 46 ? -11.18 -14.758 -17.156 1 97.31 46 GLU B C 1
ATOM 1513 O O . GLU B 1 46 ? -11.453 -15.758 -16.484 1 97.31 46 GLU B O 1
ATOM 1518 N N . ALA B 1 47 ? -9.992 -14.18 -17.141 1 95.94 47 ALA B N 1
ATOM 1519 C CA . ALA B 1 47 ? -8.961 -14.656 -16.219 1 95.94 47 ALA B CA 1
ATOM 1520 C C . ALA B 1 47 ? -9.398 -14.469 -14.773 1 95.94 47 ALA B C 1
ATOM 1522 O O . ALA B 1 47 ? -9.164 -15.344 -13.93 1 95.94 47 ALA B O 1
ATOM 1523 N N . GLY B 1 48 ? -10.023 -13.352 -14.469 1 96.56 48 GLY B N 1
ATOM 1524 C CA . GLY B 1 48 ? -10.57 -13.125 -13.141 1 96.56 48 GLY B CA 1
ATOM 1525 C C . GLY B 1 48 ? -11.602 -14.156 -12.734 1 96.56 48 GLY B C 1
ATOM 1526 O O . GLY B 1 48 ? -11.539 -14.695 -11.625 1 96.56 48 GLY B O 1
ATOM 1527 N N . LYS B 1 49 ? -12.492 -14.477 -13.672 1 96.12 49 LYS B N 1
ATOM 1528 C CA . LYS B 1 49 ? -13.539 -15.453 -13.398 1 96.12 49 LYS B CA 1
ATOM 1529 C C . LYS B 1 49 ? -12.945 -16.844 -13.164 1 96.12 49 LYS B C 1
ATOM 1531 O O . LYS B 1 49 ? -13.492 -17.625 -12.383 1 96.12 49 LYS B O 1
ATOM 1536 N N . ALA B 1 50 ? -11.875 -17.109 -13.789 1 92.75 50 ALA B N 1
ATOM 1537 C CA . ALA B 1 50 ? -11.219 -18.406 -13.68 1 92.75 50 ALA B CA 1
ATOM 1538 C C . ALA B 1 50 ? -10.391 -18.5 -12.406 1 92.75 50 ALA B C 1
ATOM 1540 O O . ALA B 1 50 ? -9.945 -19.594 -12.023 1 92.75 50 ALA B O 1
ATOM 1541 N N . SER B 1 51 ? -10.125 -17.406 -11.766 1 90.56 51 SER B N 1
ATOM 1542 C CA . SER B 1 51 ? -9.336 -17.359 -10.547 1 90.56 51 SER B CA 1
ATOM 1543 C C . SER B 1 51 ? -10.219 -17.484 -9.305 1 90.56 51 SER B C 1
ATOM 1545 O O . SER B 1 51 ? -11.445 -17.469 -9.414 1 90.56 51 SER B O 1
ATOM 1547 N N . ILE B 1 52 ? -9.578 -17.578 -8.164 1 90.44 52 ILE B N 1
ATOM 1548 C CA . ILE B 1 52 ? -10.305 -17.672 -6.906 1 90.44 52 ILE B CA 1
ATOM 1549 C C . ILE B 1 52 ? -10.984 -16.344 -6.59 1 90.44 52 ILE B C 1
ATOM 1551 O O . ILE B 1 52 ? -11.812 -16.266 -5.684 1 90.44 52 ILE B O 1
ATOM 1555 N N . LEU B 1 53 ? -10.711 -15.305 -7.402 1 93.81 53 LEU B N 1
ATOM 1556 C CA . LEU B 1 53 ? -11.211 -13.969 -7.109 1 93.81 53 LEU B CA 1
ATOM 1557 C C . LEU B 1 53 ? -12.586 -13.758 -7.734 1 93.81 53 LEU B C 1
ATOM 1559 O O . LEU B 1 53 ? -13.312 -12.836 -7.352 1 93.81 53 LEU B O 1
ATOM 1563 N N . GLY B 1 54 ? -12.898 -14.461 -8.727 1 95.88 54 GLY B N 1
ATOM 1564 C CA . GLY B 1 54 ? -14.273 -14.555 -9.195 1 95.88 54 GLY B CA 1
ATOM 1565 C C . GLY B 1 54 ? -14.641 -13.461 -10.188 1 95.88 54 GLY B C 1
ATOM 1566 O O . GLY B 1 54 ? -15.805 -13.312 -10.547 1 95.88 54 GLY B O 1
ATOM 1567 N N . GLY B 1 55 ? -13.758 -12.633 -10.641 1 97.75 55 GLY B N 1
ATOM 1568 C CA . GLY B 1 55 ? -13.984 -11.555 -11.594 1 97.75 55 GLY B CA 1
ATOM 1569 C C . GLY B 1 55 ? -12.781 -10.641 -11.75 1 97.75 55 GLY B C 1
ATOM 1570 O O . GLY B 1 55 ? -11.758 -10.828 -11.086 1 97.75 55 GLY B O 1
ATOM 1571 N N . LEU B 1 56 ? -12.914 -9.719 -12.719 1 98.69 56 LEU B N 1
ATOM 1572 C CA . LEU B 1 56 ? -11.867 -8.711 -12.836 1 98.69 56 LEU B CA 1
ATOM 1573 C C . LEU B 1 56 ? -11.711 -7.941 -11.523 1 98.69 56 LEU B C 1
ATOM 1575 O O . LEU B 1 56 ? -12.586 -7.16 -11.148 1 98.69 56 LEU B O 1
ATOM 1579 N N . SER B 1 57 ? -10.633 -8.172 -10.875 1 98.75 57 SER B N 1
ATOM 1580 C CA . SER B 1 57 ? -10.43 -7.66 -9.523 1 98.75 57 SER B CA 1
ATOM 1581 C C . SER B 1 57 ? -9.328 -6.605 -9.492 1 98.75 57 SER B C 1
ATOM 1583 O O . SER B 1 57 ? -8.32 -6.738 -10.188 1 98.75 57 SER B O 1
ATOM 1585 N N . ALA B 1 58 ? -9.562 -5.574 -8.742 1 98.88 58 ALA B N 1
ATOM 1586 C CA . ALA B 1 58 ? -8.5 -4.598 -8.492 1 98.88 58 ALA B CA 1
ATOM 1587 C C . ALA B 1 58 ? -7.336 -5.238 -7.742 1 98.88 58 ALA B C 1
ATOM 1589 O O . ALA B 1 58 ? -7.539 -6.074 -6.859 1 98.88 58 ALA B O 1
ATOM 1590 N N . SER B 1 59 ? -6.121 -4.863 -8.172 1 98.88 59 SER B N 1
ATOM 1591 C CA . SER B 1 59 ? -4.977 -5.16 -7.316 1 98.88 59 SER B CA 1
ATOM 1592 C C . SER B 1 59 ? -5.191 -4.625 -5.902 1 98.88 59 SER B C 1
ATOM 1594 O O . SER B 1 59 ? -5.781 -3.559 -5.719 1 98.88 59 SER B O 1
ATOM 1596 N N . GLY B 1 60 ? -4.703 -5.344 -4.875 1 98.75 60 GLY B N 1
ATOM 1597 C CA . GLY B 1 60 ? -4.723 -4.801 -3.525 1 98.75 60 GLY B CA 1
ATOM 1598 C C . GLY B 1 60 ? -4.07 -3.436 -3.422 1 98.75 60 GLY B C 1
ATOM 1599 O O . GLY B 1 60 ? -4.535 -2.572 -2.674 1 98.75 60 GLY B O 1
ATOM 1600 N N . TRP B 1 61 ? -3.049 -3.225 -4.191 1 98.88 61 TRP B N 1
ATOM 1601 C CA . TRP B 1 61 ? -2.346 -1.945 -4.199 1 98.88 61 TRP B CA 1
ATOM 1602 C C . TRP B 1 61 ? -3.199 -0.859 -4.844 1 98.88 61 TRP B C 1
ATOM 1604 O O . TRP B 1 61 ? -3.127 0.309 -4.457 1 98.88 61 TRP B O 1
ATOM 1614 N N . HIS B 1 62 ? -4.004 -1.206 -5.832 1 98.94 62 HIS B N 1
ATOM 1615 C CA . HIS B 1 62 ? -4.953 -0.245 -6.379 1 98.94 62 HIS B CA 1
ATOM 1616 C C . HIS B 1 62 ? -5.992 0.159 -5.336 1 98.94 62 HIS B C 1
ATOM 1618 O O . HIS B 1 62 ? -6.32 1.34 -5.207 1 98.94 62 HIS B O 1
ATOM 1624 N N . THR B 1 63 ? -6.488 -0.813 -4.59 1 98.94 63 THR B N 1
ATOM 1625 C CA . THR B 1 63 ? -7.426 -0.53 -3.506 1 98.94 63 THR B CA 1
ATOM 1626 C C . THR B 1 63 ? -6.805 0.427 -2.492 1 98.94 63 THR B C 1
ATOM 1628 O O . THR B 1 63 ? -7.445 1.391 -2.066 1 98.94 63 THR B O 1
ATOM 1631 N N . CYS B 1 64 ? -5.551 0.191 -2.16 1 98.94 64 CYS B N 1
ATOM 1632 C CA . CYS B 1 64 ? -4.848 1.076 -1.238 1 98.94 64 CYS B CA 1
ATOM 1633 C C . CYS B 1 64 ? -4.734 2.484 -1.811 1 98.94 64 CYS B C 1
ATOM 1635 O O . CYS B 1 64 ? -4.918 3.467 -1.092 1 98.94 64 CYS B O 1
ATOM 1637 N N . ALA B 1 65 ? -4.406 2.572 -3.076 1 98.94 65 ALA B N 1
ATOM 1638 C CA . ALA B 1 65 ? -4.273 3.875 -3.721 1 98.94 65 ALA B CA 1
ATOM 1639 C C . ALA B 1 65 ? -5.609 4.613 -3.748 1 98.94 65 ALA B C 1
ATOM 1641 O O . ALA B 1 65 ? -5.668 5.812 -3.465 1 98.94 65 ALA B O 1
ATOM 1642 N N . MET B 1 66 ? -6.668 3.91 -4.062 1 98.94 66 MET B N 1
ATOM 1643 C CA . MET B 1 66 ? -7.996 4.52 -4.059 1 98.94 66 MET B CA 1
ATOM 1644 C C . MET B 1 66 ? -8.383 4.98 -2.658 1 98.94 66 MET B C 1
ATOM 1646 O O . MET B 1 66 ? -8.906 6.082 -2.486 1 98.94 66 MET B O 1
ATOM 1650 N N . PHE B 1 67 ? -8.094 4.133 -1.663 1 98.94 67 PHE B N 1
ATOM 1651 C CA . PHE B 1 67 ? -8.32 4.512 -0.272 1 98.94 67 PHE B CA 1
ATOM 1652 C C . PHE B 1 67 ? -7.582 5.809 0.06 1 98.94 67 PHE B C 1
ATOM 1654 O O . PHE B 1 67 ? -8.156 6.715 0.666 1 98.94 67 PHE B O 1
ATOM 1661 N N . MET B 1 68 ? -6.367 5.902 -0.351 1 98.94 68 MET B N 1
ATOM 1662 C CA . MET B 1 68 ? -5.559 7.086 -0.077 1 98.94 68 MET B CA 1
ATOM 1663 C C . MET B 1 68 ? -6.191 8.328 -0.692 1 98.94 68 MET B C 1
ATOM 1665 O O . MET B 1 68 ? -6.23 9.391 -0.064 1 98.94 68 MET B O 1
ATOM 1669 N N . ARG B 1 69 ? -6.672 8.211 -1.904 1 98.88 69 ARG B N 1
ATOM 1670 C CA . ARG B 1 69 ? -7.336 9.344 -2.539 1 98.88 69 ARG B CA 1
ATOM 1671 C C . ARG B 1 69 ? -8.586 9.75 -1.762 1 98.88 69 ARG B C 1
ATOM 1673 O O . ARG B 1 69 ? -8.852 10.938 -1.578 1 98.88 69 ARG B O 1
ATOM 1680 N N . MET B 1 70 ? -9.352 8.766 -1.291 1 98.88 70 MET B N 1
ATOM 1681 C CA . MET B 1 70 ? -10.531 9.062 -0.482 1 98.88 70 MET B CA 1
ATOM 1682 C C . MET B 1 70 ? -10.141 9.82 0.785 1 98.88 70 MET B C 1
ATOM 1684 O O . MET B 1 70 ? -10.836 10.758 1.185 1 98.88 70 MET B O 1
ATOM 1688 N N . LEU B 1 71 ? -9.055 9.43 1.439 1 98.69 71 LEU B N 1
ATOM 1689 C CA . LEU B 1 71 ? -8.555 10.117 2.627 1 98.69 71 LEU B CA 1
ATOM 1690 C C . LEU B 1 71 ? -8.18 11.555 2.309 1 98.69 71 LEU B C 1
ATOM 1692 O O . LEU B 1 71 ? -8.539 12.477 3.053 1 98.69 71 LEU B O 1
ATOM 1696 N N . CYS B 1 72 ? -7.465 11.727 1.203 1 98.56 72 CYS B N 1
ATOM 1697 C CA . CYS B 1 72 ? -7.062 13.055 0.754 1 98.56 72 CYS B CA 1
ATOM 1698 C C . CYS B 1 72 ? -8.273 13.969 0.611 1 98.56 72 CYS B C 1
ATOM 1700 O O . CYS B 1 72 ? -8.281 15.086 1.137 1 98.56 72 CYS B O 1
ATOM 1702 N N . ASP B 1 73 ? -9.266 13.461 -0.036 1 98.5 73 ASP B N 1
ATOM 1703 C CA . ASP B 1 73 ? -10.453 14.266 -0.327 1 98.5 73 ASP B CA 1
ATOM 1704 C C . ASP B 1 73 ? -11.234 14.57 0.948 1 98.5 73 ASP B C 1
ATOM 1706 O O . ASP B 1 73 ? -11.828 15.641 1.077 1 98.5 73 ASP B O 1
ATOM 1710 N N . ALA B 1 74 ? -11.203 13.656 1.825 1 98.31 74 ALA B N 1
ATOM 1711 C CA . ALA B 1 74 ? -12.031 13.789 3.021 1 98.31 74 ALA B CA 1
ATOM 1712 C C . ALA B 1 74 ? -11.422 14.797 3.994 1 98.31 74 ALA B C 1
ATOM 1714 O O . ALA B 1 74 ? -12.133 15.656 4.523 1 98.31 74 ALA B O 1
ATOM 1715 N N . PHE B 1 75 ? -10.07 14.688 4.289 1 97.75 75 PHE B N 1
ATOM 1716 C CA . PHE B 1 75 ? -9.578 15.625 5.289 1 97.75 75 PHE B CA 1
ATOM 1717 C C . PHE B 1 75 ? -8.086 15.875 5.109 1 97.75 75 PHE B C 1
ATOM 1719 O O . PHE B 1 75 ? -7.57 16.906 5.555 1 97.75 75 PHE B O 1
ATOM 1726 N N . LEU B 1 76 ? -7.387 15.008 4.504 1 98 76 LEU B N 1
ATOM 1727 C CA . LEU B 1 76 ? -5.93 15.047 4.559 1 98 76 LEU B CA 1
ATOM 1728 C C . LEU B 1 76 ? -5.391 16.266 3.83 1 98 76 LEU B C 1
ATOM 1730 O O . LEU B 1 76 ? -4.441 16.906 4.293 1 98 76 LEU B O 1
ATOM 1734 N N . LEU B 1 77 ? -5.996 16.625 2.684 1 97.94 77 LEU B N 1
ATOM 1735 C CA . LEU B 1 77 ? -5.527 17.781 1.933 1 97.94 77 LEU B CA 1
ATOM 1736 C C . LEU B 1 77 ? -5.844 19.078 2.674 1 97.94 77 LEU B C 1
ATOM 1738 O O . LEU B 1 77 ? -5.293 20.125 2.35 1 97.94 77 LEU B O 1
ATOM 1742 N N . ASP B 1 78 ? -6.734 19 3.646 1 97.94 78 ASP B N 1
ATOM 1743 C CA . ASP B 1 78 ? -7.051 20.125 4.531 1 97.94 78 ASP B CA 1
ATOM 1744 C C . ASP B 1 78 ? -6.473 19.891 5.926 1 97.94 78 ASP B C 1
ATOM 1746 O O . ASP B 1 78 ? -7.141 20.172 6.93 1 97.94 78 ASP B O 1
ATOM 1750 N N . SER B 1 79 ? -5.348 19.297 5.988 1 97.94 79 SER B N 1
ATOM 1751 C CA . SER B 1 79 ? -4.734 19 7.277 1 97.94 79 SER B CA 1
ATOM 1752 C C . SER B 1 79 ? -3.289 19.484 7.332 1 97.94 79 SER B C 1
ATOM 1754 O O . SER B 1 79 ? -2.754 19.969 6.336 1 97.94 79 SER B O 1
ATOM 1756 N N . THR B 1 80 ? -2.688 19.297 8.492 1 96.94 80 THR B N 1
ATOM 1757 C CA . THR B 1 80 ? -1.285 19.625 8.711 1 96.94 80 THR B CA 1
ATOM 1758 C C . THR B 1 80 ? -0.401 18.391 8.562 1 96.94 80 THR B C 1
ATOM 1760 O O . THR B 1 80 ? 0.654 18.297 9.195 1 96.94 80 THR B O 1
ATOM 1763 N N . SER B 1 81 ? -0.816 17.469 7.773 1 97.5 81 SER B N 1
ATOM 1764 C CA . SER B 1 81 ? -0.152 16.188 7.613 1 97.5 81 SER B CA 1
ATOM 1765 C C . SER B 1 81 ? 1.317 16.359 7.246 1 97.5 81 SER B C 1
ATOM 1767 O O . SER B 1 81 ? 1.658 17.219 6.426 1 97.5 81 SER B O 1
ATOM 1769 N N . GLN B 1 82 ? 2.143 15.508 7.82 1 95.38 82 GLN B N 1
ATOM 1770 C CA . GLN B 1 82 ? 3.574 15.5 7.539 1 95.38 82 GLN B CA 1
ATOM 1771 C C . GLN B 1 82 ? 4.012 14.156 6.965 1 95.38 82 GLN B C 1
ATOM 1773 O O . GLN B 1 82 ? 5.203 13.914 6.766 1 95.38 82 GLN B O 1
ATOM 1778 N N . GLY B 1 83 ? 3.107 13.25 6.754 1 96.25 83 GLY B N 1
ATOM 1779 C CA . GLY B 1 83 ? 3.439 11.938 6.223 1 96.25 83 GLY B CA 1
ATOM 1780 C C . GLY B 1 83 ? 3.215 10.812 7.219 1 96.25 83 GLY B C 1
ATOM 1781 O O . GLY B 1 83 ? 2.469 10.977 8.188 1 96.25 83 GLY B O 1
ATOM 1782 N N . SER B 1 84 ? 3.672 9.68 6.879 1 97.88 84 SER B N 1
ATOM 1783 C CA . SER B 1 84 ? 3.535 8.445 7.648 1 97.88 84 SER B CA 1
ATOM 1784 C C . SER B 1 84 ? 4.816 7.617 7.602 1 97.88 84 SER B C 1
ATOM 1786 O O . SER B 1 84 ? 5.457 7.512 6.555 1 97.88 84 SER B O 1
ATOM 1788 N N . PRO B 1 85 ? 5.156 7.012 8.703 1 97.5 85 PRO B N 1
ATOM 1789 C CA . PRO B 1 85 ? 6.344 6.156 8.703 1 97.5 85 PRO B CA 1
ATOM 1790 C C . PRO B 1 85 ? 6.078 4.785 8.086 1 97.5 85 PRO B C 1
ATOM 1792 O O . PRO B 1 85 ? 7.016 4.016 7.855 1 97.5 85 PRO B O 1
ATOM 1795 N N . GLY B 1 86 ? 4.82 4.395 7.883 1 98.56 86 GLY B N 1
ATOM 1796 C CA . GLY B 1 86 ? 4.504 3.08 7.352 1 98.56 86 GLY B CA 1
ATOM 1797 C C . GLY B 1 86 ? 3.086 2.637 7.66 1 98.56 86 GLY B C 1
ATOM 1798 O O . GLY B 1 86 ? 2.215 3.469 7.922 1 98.56 86 GLY B O 1
ATOM 1799 N N . ILE B 1 87 ? 2.852 1.344 7.453 1 98.75 87 ILE B N 1
ATOM 1800 C CA . ILE B 1 87 ? 1.582 0.668 7.695 1 98.75 87 ILE B CA 1
ATOM 1801 C C . ILE B 1 87 ? 1.785 -0.478 8.68 1 98.75 87 ILE B C 1
ATOM 1803 O O . ILE B 1 87 ? 2.709 -1.281 8.531 1 98.75 87 ILE B O 1
ATOM 1807 N N . GLU B 1 88 ? 0.917 -0.488 9.672 1 98.69 88 GLU B N 1
ATOM 1808 C CA . GLU B 1 88 ? 0.977 -1.591 10.625 1 98.69 88 GLU B CA 1
ATOM 1809 C C . GLU B 1 88 ? 0.519 -2.898 9.992 1 98.69 88 GLU B C 1
ATOM 1811 O O . GLU B 1 88 ? 1.125 -3.949 10.211 1 98.69 88 GLU B O 1
ATOM 1816 N N . HIS B 1 89 ? -0.625 -2.811 9.305 1 98.69 89 HIS B N 1
ATOM 1817 C CA . HIS B 1 89 ? -1.056 -3.938 8.484 1 98.69 89 HIS B CA 1
ATOM 1818 C C . HIS B 1 89 ? -2.145 -3.521 7.5 1 98.69 89 HIS B C 1
ATOM 1820 O O . HIS B 1 89 ? -2.795 -2.49 7.688 1 98.69 89 HIS B O 1
ATOM 1826 N N . VAL B 1 90 ? -2.283 -4.254 6.453 1 98.75 90 VAL B N 1
ATOM 1827 C CA . VAL B 1 90 ? -3.416 -4.223 5.531 1 98.75 90 VAL B CA 1
ATOM 1828 C C . VAL B 1 90 ? -4.023 -5.621 5.414 1 98.75 90 VAL B C 1
ATOM 1830 O O . VAL B 1 90 ? -3.299 -6.609 5.293 1 98.75 90 VAL B O 1
ATOM 1833 N N . LYS B 1 91 ? -5.297 -5.66 5.473 1 98.88 91 LYS B N 1
ATOM 1834 C CA . LYS B 1 91 ? -6.035 -6.883 5.18 1 98.88 91 LYS B CA 1
ATOM 1835 C C . LYS B 1 91 ? -6.922 -6.707 3.947 1 98.88 91 LYS B C 1
ATOM 1837 O O . LYS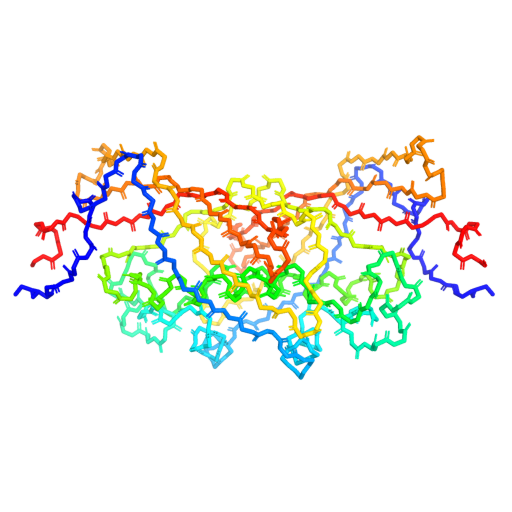 B 1 91 ? -7.789 -5.832 3.92 1 98.88 91 LYS B O 1
ATOM 1842 N N . TRP B 1 92 ? -6.645 -7.461 2.93 1 98.75 92 TRP B N 1
ATOM 1843 C CA . TRP B 1 92 ? -7.535 -7.562 1.778 1 98.75 92 TRP B CA 1
ATOM 1844 C C . TRP B 1 92 ? -8.523 -8.711 1.952 1 98.75 92 TRP B C 1
ATOM 1846 O O . TRP B 1 92 ? -8.25 -9.844 1.54 1 98.75 92 TRP B O 1
ATOM 1856 N N . LYS B 1 93 ? -9.68 -8.445 2.408 1 98.62 93 LYS B N 1
ATOM 1857 C CA . LYS B 1 93 ? -10.617 -9.43 2.961 1 98.62 93 LYS B CA 1
ATOM 1858 C C . LYS B 1 93 ? -11.43 -10.086 1.858 1 98.62 93 LYS B C 1
ATOM 1860 O O . LYS B 1 93 ? -11.797 -11.266 1.968 1 98.62 93 LYS B O 1
ATOM 1865 N N . LYS B 1 94 ? -11.82 -9.383 0.901 1 98.38 94 LYS B N 1
ATOM 1866 C CA . LYS B 1 94 ? -12.531 -9.836 -0.288 1 98.38 94 LYS B CA 1
ATOM 1867 C C . LYS B 1 94 ? -12.07 -9.078 -1.53 1 98.38 94 LYS B C 1
ATOM 1869 O O . LYS B 1 94 ? -11.641 -7.926 -1.438 1 98.38 94 LYS B O 1
ATOM 1874 N N . PRO B 1 95 ? -12.188 -9.75 -2.676 1 98.56 95 PRO B N 1
ATOM 1875 C CA . PRO B 1 95 ? -11.789 -9.023 -3.883 1 98.56 95 PRO B CA 1
ATOM 1876 C C . PRO B 1 95 ? -12.68 -7.812 -4.16 1 98.56 95 PRO B C 1
ATOM 1878 O O . PRO B 1 95 ? -13.891 -7.863 -3.93 1 98.56 95 PRO B O 1
ATOM 1881 N N . VAL B 1 96 ? -12.07 -6.727 -4.531 1 98.88 96 VAL B N 1
ATOM 1882 C CA . VAL B 1 96 ? -12.789 -5.59 -5.098 1 98.88 96 VAL B CA 1
ATOM 1883 C C . VAL B 1 96 ? -12.969 -5.793 -6.602 1 98.88 96 VAL B C 1
ATOM 1885 O O . VAL B 1 96 ? -11.992 -5.809 -7.352 1 98.88 96 VAL B O 1
ATOM 1888 N N . LEU B 1 97 ? -14.172 -5.938 -7.062 1 98.81 97 LEU B N 1
ATOM 1889 C CA . LEU B 1 97 ? -14.453 -6.273 -8.453 1 98.81 97 LEU B CA 1
ATOM 1890 C C . LEU B 1 97 ? -14.883 -5.039 -9.234 1 98.81 97 LEU B C 1
ATOM 1892 O O . LEU B 1 97 ? -15.383 -4.074 -8.656 1 98.81 97 LEU B O 1
ATOM 1896 N N . ALA B 1 98 ? -14.648 -5.125 -10.57 1 98.81 98 ALA B N 1
ATOM 1897 C CA . ALA B 1 98 ? -15.172 -4.07 -11.438 1 98.81 98 ALA B CA 1
ATOM 1898 C C . ALA B 1 98 ? -16.656 -3.84 -11.195 1 98.81 98 ALA B C 1
ATOM 1900 O O . ALA B 1 98 ? -17.438 -4.793 -11.156 1 98.81 98 ALA B O 1
ATOM 1901 N N . GLY B 1 99 ? -16.969 -2.576 -10.938 1 98.75 99 GLY B N 1
ATOM 1902 C CA . GLY B 1 99 ? -18.359 -2.221 -10.703 1 98.75 99 GLY B CA 1
ATOM 1903 C C . GLY B 1 99 ? -18.688 -2.062 -9.234 1 98.75 99 GLY B C 1
ATOM 1904 O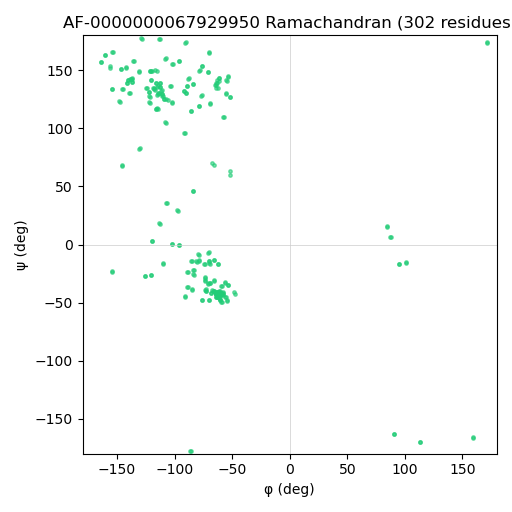 O . GLY B 1 99 ? -19.734 -1.504 -8.883 1 98.75 99 GLY B O 1
ATOM 1905 N N . ASP B 1 100 ? -17.859 -2.529 -8.336 1 98.88 100 ASP B N 1
ATOM 1906 C CA . ASP B 1 100 ? -18.109 -2.348 -6.906 1 98.88 100 ASP B CA 1
ATOM 1907 C C . ASP B 1 100 ? -18.141 -0.866 -6.539 1 98.88 100 ASP B C 1
ATOM 1909 O O . ASP B 1 100 ? -17.422 -0.059 -7.125 1 98.88 100 ASP B O 1
ATOM 1913 N N . THR B 1 101 ? -18.969 -0.498 -5.648 1 98.94 101 THR B N 1
ATOM 1914 C CA . THR B 1 101 ? -18.906 0.797 -4.98 1 98.94 101 THR B CA 1
ATOM 1915 C C . THR B 1 101 ? -18.422 0.645 -3.541 1 98.94 101 THR B C 1
ATOM 1917 O O . THR B 1 101 ? -19.016 -0.092 -2.752 1 98.94 101 THR B O 1
ATOM 1920 N N . LEU B 1 102 ? -17.375 1.386 -3.238 1 98.94 102 LEU B N 1
ATOM 1921 C CA . LEU B 1 102 ? -16.75 1.312 -1.924 1 98.94 102 LEU B CA 1
ATOM 1922 C C . LEU B 1 102 ? -17.125 2.516 -1.069 1 98.94 102 LEU B C 1
ATOM 1924 O O . LEU B 1 102 ? -17.188 3.643 -1.567 1 98.94 102 LEU B O 1
ATOM 1928 N N . ARG B 1 103 ? -17.438 2.256 0.148 1 98.88 103 ARG B N 1
ATOM 1929 C CA . ARG B 1 103 ? -17.594 3.293 1.161 1 98.88 103 ARG B CA 1
ATOM 1930 C C . ARG B 1 103 ? -16.562 3.145 2.268 1 98.88 103 ARG B C 1
ATOM 1932 O O . ARG B 1 103 ? -16.281 2.033 2.727 1 98.88 103 ARG B O 1
ATOM 1939 N N . GLY B 1 104 ? -16.016 4.266 2.707 1 98.88 104 GLY B N 1
ATOM 1940 C CA . GLY B 1 104 ? -14.906 4.18 3.629 1 98.88 104 GLY B CA 1
ATOM 1941 C C . GLY B 1 104 ? -15.164 4.879 4.949 1 98.88 104 GLY B C 1
ATOM 1942 O O . GLY B 1 104 ? -15.898 5.863 5 1 98.88 104 GLY B O 1
ATOM 1943 N N . THR B 1 105 ? -14.539 4.336 5.984 1 98.88 105 THR B N 1
ATOM 1944 C CA . THR B 1 105 ? -14.539 4.934 7.312 1 98.88 105 THR B CA 1
ATOM 1945 C C . THR B 1 105 ? -13.148 4.867 7.941 1 98.88 105 THR B C 1
ATOM 1947 O O . THR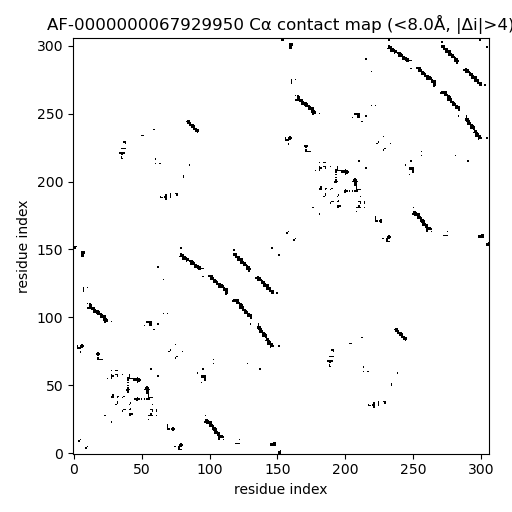 B 1 105 ? -12.43 3.883 7.762 1 98.88 105 THR B O 1
ATOM 1950 N N . VAL B 1 106 ? -12.805 5.91 8.664 1 98.88 106 VAL B N 1
ATOM 1951 C CA . VAL B 1 106 ? -11.562 5.961 9.438 1 98.88 106 VAL B CA 1
ATOM 1952 C C . VAL B 1 106 ? -11.883 6.203 10.914 1 98.88 106 VAL B C 1
ATOM 1954 O O . VAL B 1 106 ? -12.602 7.145 11.25 1 98.88 106 VAL B O 1
ATOM 1957 N N . THR B 1 107 ? -11.359 5.367 11.742 1 98.94 107 THR B N 1
ATOM 1958 C CA . THR B 1 107 ? -11.516 5.516 13.188 1 98.94 107 THR B CA 1
ATOM 1959 C C . THR B 1 107 ? -10.18 5.883 13.836 1 98.94 107 THR B C 1
ATOM 1961 O O . THR B 1 107 ? -9.164 5.238 13.594 1 98.94 107 THR B O 1
ATOM 1964 N N . ILE B 1 108 ? -10.227 6.93 14.648 1 98.94 108 ILE B N 1
ATOM 1965 C CA . ILE B 1 108 ? -9.039 7.336 15.391 1 98.94 108 ILE B CA 1
ATOM 1966 C C . ILE B 1 108 ? -8.859 6.434 16.609 1 98.94 108 ILE B C 1
ATOM 1968 O O . ILE B 1 108 ? -9.703 6.41 17.5 1 98.94 108 ILE B O 1
ATOM 1972 N N . LEU B 1 109 ? -7.746 5.727 16.672 1 98.88 109 LEU B N 1
ATOM 1973 C CA . LEU B 1 109 ? -7.516 4.762 17.734 1 98.88 109 LEU B CA 1
ATOM 1974 C C . LEU B 1 109 ? -6.797 5.41 18.922 1 98.88 109 LEU B C 1
ATOM 1976 O O . LEU B 1 109 ? -7.156 5.18 20.078 1 98.88 109 LEU B O 1
ATOM 1980 N N . SER B 1 110 ? -5.766 6.211 18.625 1 98.81 110 SER B N 1
ATOM 1981 C CA . SER B 1 110 ? -4.973 6.879 19.656 1 98.81 110 SER B CA 1
ATOM 1982 C C . SER B 1 110 ? -4.199 8.062 19.078 1 98.81 110 SER B C 1
ATOM 1984 O O . SER B 1 110 ? -4.07 8.188 17.859 1 98.81 110 SER B O 1
ATOM 1986 N N . LYS B 1 111 ? -3.762 8.891 19.922 1 98.31 111 LYS B N 1
ATOM 1987 C CA . LYS B 1 111 ? -2.895 10 19.547 1 98.31 111 LYS B CA 1
ATOM 1988 C C . LYS B 1 111 ? -1.89 10.312 20.656 1 98.31 111 LYS B C 1
ATOM 1990 O O . LYS B 1 111 ? -2.191 10.156 21.828 1 98.31 111 LYS B O 1
ATOM 1995 N N . ARG B 1 112 ? -0.77 10.812 20.219 1 98.06 112 ARG B N 1
ATOM 1996 C CA . ARG B 1 112 ? 0.256 11.258 21.156 1 98.06 112 ARG B CA 1
ATOM 1997 C C . ARG B 1 112 ? 1.173 12.289 20.516 1 98.06 112 ARG B C 1
ATOM 1999 O O . ARG B 1 112 ? 1.383 12.266 19.297 1 98.06 112 ARG B O 1
ATOM 2006 N N . GLN B 1 113 ? 1.692 13.094 21.297 1 96.44 113 GLN B N 1
ATOM 2007 C CA . GLN B 1 113 ? 2.699 14.031 20.812 1 96.44 113 GLN B CA 1
ATOM 2008 C C . GLN B 1 113 ? 4.098 13.422 20.875 1 96.44 113 GLN B C 1
ATOM 2010 O O . GLN B 1 113 ? 4.402 12.648 21.781 1 96.44 113 GLN B O 1
ATOM 2015 N N . SER B 1 114 ? 4.812 13.781 19.891 1 93.25 114 SER B N 1
ATOM 2016 C CA . SER B 1 114 ? 6.219 13.383 19.938 1 93.25 114 SER B CA 1
ATOM 2017 C C . SER B 1 114 ? 6.941 14.039 21.109 1 93.25 114 SER B C 1
ATOM 2019 O O . SER B 1 114 ? 6.77 15.227 21.375 1 93.25 114 SER B O 1
ATOM 2021 N N . LYS B 1 115 ? 7.715 13.273 21.812 1 92.44 115 LYS B N 1
ATOM 2022 C CA . LYS B 1 115 ? 8.461 13.797 22.938 1 92.44 115 LYS B CA 1
ATOM 2023 C C . LYS B 1 115 ? 9.625 14.672 22.484 1 92.44 115 LYS B C 1
ATOM 2025 O O . LYS B 1 115 ? 9.875 1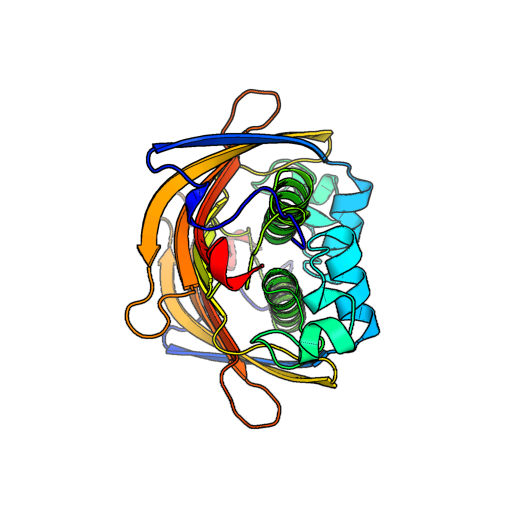5.734 23.062 1 92.44 115 LYS B O 1
ATOM 2030 N N . SER B 1 116 ? 10.234 14.219 21.406 1 92.94 116 SER B N 1
ATOM 2031 C CA . SER B 1 116 ? 11.406 14.914 20.906 1 92.94 116 SER B CA 1
ATOM 2032 C C . SER B 1 116 ? 11.016 16.094 20.016 1 92.94 116 SER B C 1
ATOM 2034 O O . SER B 1 116 ? 11.781 17.047 19.859 1 92.94 116 SER B O 1
ATOM 2036 N N . ARG B 1 117 ? 9.891 16.125 19.391 1 94.38 117 ARG B N 1
ATOM 2037 C CA . ARG B 1 117 ? 9.359 17.203 18.562 1 94.38 117 ARG B CA 1
ATOM 2038 C C . ARG B 1 117 ? 7.922 17.547 18.953 1 94.38 117 ARG B C 1
ATOM 2040 O O . ARG B 1 117 ? 6.977 17.203 18.25 1 94.38 117 ARG B O 1
ATOM 2047 N N . PRO B 1 118 ? 7.789 18.312 19.922 1 93.12 118 PRO B N 1
ATOM 2048 C CA . PRO B 1 118 ? 6.469 18.531 20.531 1 93.12 118 PRO B CA 1
ATOM 2049 C C . PRO B 1 118 ? 5.48 19.172 19.547 1 93.12 118 PRO B C 1
ATOM 2051 O O . PRO B 1 118 ? 4.273 19.172 19.797 1 93.12 118 PRO B O 1
ATOM 2054 N N . GLN B 1 119 ? 5.922 19.719 18.5 1 95.25 119 GLN B N 1
ATOM 2055 C CA . GLN B 1 119 ? 5.059 20.344 17.516 1 95.25 119 GLN B CA 1
ATOM 2056 C C . GLN B 1 119 ? 4.422 19.297 16.609 1 95.25 119 GLN B C 1
ATOM 2058 O O . GLN B 1 119 ? 3.535 19.609 15.805 1 95.25 119 GLN B O 1
ATOM 2063 N N . LEU B 1 120 ? 4.898 18.078 16.766 1 96.19 120 LEU B N 1
ATOM 2064 C CA . LEU B 1 120 ? 4.449 16.969 15.93 1 96.19 120 LEU B CA 1
ATOM 2065 C C . LEU B 1 120 ? 3.648 15.961 16.75 1 96.19 120 LEU B C 1
ATOM 2067 O O . LEU B 1 120 ? 4.059 15.57 17.844 1 96.19 120 LEU B O 1
ATOM 2071 N N . GLY B 1 121 ? 2.516 15.594 16.219 1 97.88 121 GLY B N 1
ATOM 2072 C CA . GLY B 1 121 ? 1.698 14.547 16.812 1 97.88 121 GLY B CA 1
ATOM 2073 C C . GLY B 1 121 ? 1.555 13.328 15.93 1 97.88 121 GLY B C 1
ATOM 2074 O O . GLY B 1 121 ? 1.555 13.438 14.703 1 97.88 121 GLY B O 1
ATOM 2075 N N . LEU B 1 122 ? 1.404 12.18 16.578 1 98.38 122 LEU B N 1
ATOM 2076 C CA . LEU B 1 122 ? 1.155 10.906 15.914 1 98.38 122 LEU B CA 1
ATOM 2077 C C . LEU B 1 122 ? -0.274 10.43 16.156 1 98.38 122 LEU B C 1
ATOM 2079 O O . LEU B 1 122 ? -0.735 10.406 17.297 1 98.38 122 LEU B O 1
ATOM 2083 N N . ILE B 1 123 ? -0.959 10.18 15.102 1 98.75 123 ILE B N 1
ATOM 2084 C CA . ILE B 1 123 ? -2.336 9.703 15.141 1 98.75 123 ILE B CA 1
ATOM 2085 C C . ILE B 1 123 ? -2.41 8.289 14.578 1 98.75 123 ILE B C 1
ATOM 2087 O O . ILE B 1 123 ? -2.08 8.062 13.414 1 98.75 123 ILE B O 1
ATOM 2091 N N . THR B 1 124 ? -2.803 7.289 15.383 1 98.88 124 THR B N 1
ATOM 2092 C CA . THR B 1 124 ? -3.049 5.934 14.906 1 98.88 124 THR B CA 1
ATOM 2093 C C . THR B 1 124 ? -4.504 5.766 14.477 1 98.88 124 THR B C 1
ATOM 2095 O O . THR B 1 124 ? -5.418 6.117 15.227 1 98.88 124 THR B O 1
ATOM 2098 N N . MET B 1 125 ? -4.668 5.215 13.281 1 98.88 125 MET B N 1
ATOM 2099 C CA . MET B 1 125 ? -6 5.109 12.695 1 98.88 125 MET B CA 1
ATOM 2100 C C . MET B 1 125 ? -6.266 3.699 12.188 1 98.88 125 MET B C 1
ATOM 2102 O O . MET B 1 125 ? -5.34 3.012 11.742 1 98.88 125 MET B O 1
ATOM 2106 N N . ARG B 1 126 ? -7.523 3.303 12.242 1 98.94 126 ARG B N 1
ATOM 2107 C CA . ARG B 1 126 ? -8.023 2.111 11.562 1 98.94 126 ARG B CA 1
ATOM 2108 C C . ARG B 1 126 ? -9.031 2.482 10.477 1 98.94 126 ARG B C 1
ATOM 2110 O O . ARG B 1 126 ? -10.008 3.188 10.742 1 98.94 126 ARG B O 1
ATOM 2117 N N . SER B 1 127 ? -8.828 1.994 9.352 1 98.94 127 SER B N 1
ATOM 2118 C CA . SER B 1 127 ? -9.688 2.309 8.219 1 98.94 127 SER B CA 1
ATOM 2119 C C . SER B 1 127 ? -10.344 1.051 7.656 1 98.94 127 SER B C 1
ATOM 2121 O O . SER B 1 127 ? -9.758 -0.031 7.691 1 98.94 127 SER B O 1
ATOM 2123 N N . GLU B 1 128 ? -11.539 1.263 7.121 1 98.94 128 GLU B N 1
ATOM 2124 C CA . GLU B 1 128 ? -12.281 0.164 6.512 1 98.94 128 GLU B CA 1
ATOM 2125 C C . GLU B 1 128 ? -13.008 0.619 5.25 1 98.94 128 GLU B C 1
ATOM 2127 O O . GLU B 1 128 ? -13.516 1.738 5.191 1 98.94 128 GLU B O 1
ATOM 2132 N N . LEU B 1 129 ? -12.977 -0.223 4.242 1 98.94 129 LEU B N 1
ATOM 2133 C CA . LEU B 1 129 ? -13.844 -0.075 3.078 1 98.94 129 LEU B CA 1
ATOM 2134 C C . LEU B 1 129 ? -14.859 -1.209 3.012 1 98.94 129 LEU B C 1
ATOM 2136 O O . LEU B 1 129 ? -14.516 -2.375 3.213 1 98.94 129 LEU B O 1
ATOM 2140 N N . VAL B 1 130 ? -16.094 -0.848 2.73 1 98.94 130 VAL B N 1
ATOM 2141 C CA . VAL B 1 130 ? -17.188 -1.8 2.545 1 98.94 130 VAL B CA 1
ATOM 2142 C C . VAL B 1 130 ? -17.781 -1.639 1.148 1 98.94 130 VAL B C 1
ATOM 2144 O O . VAL B 1 130 ? -17.875 -0.524 0.627 1 98.94 130 VAL B O 1
ATOM 2147 N N . ASN B 1 131 ? -18.156 -2.793 0.497 1 98.88 131 ASN B N 1
ATOM 2148 C CA . ASN B 1 131 ? -18.75 -2.691 -0.83 1 98.88 131 ASN B CA 1
ATOM 2149 C C . ASN B 1 131 ? -20.25 -2.475 -0.75 1 98.88 131 ASN B C 1
ATOM 2151 O O . ASN B 1 131 ? -20.812 -2.311 0.34 1 98.88 131 ASN B O 1
ATOM 2155 N N . GLN B 1 132 ? -20.938 -2.412 -1.904 1 98.69 132 GLN B N 1
ATOM 2156 C CA . GLN B 1 132 ? -22.359 -2.061 -1.993 1 98.69 132 GLN B CA 1
ATOM 2157 C C . GLN B 1 132 ? -23.234 -3.121 -1.325 1 98.69 132 GLN B C 1
ATOM 2159 O O . GLN B 1 132 ? -24.406 -2.879 -1.045 1 98.69 132 GLN B O 1
ATOM 2164 N N . ARG B 1 133 ? -22.672 -4.266 -1.023 1 98.5 133 ARG B N 1
ATOM 2165 C CA . ARG B 1 133 ? -23.406 -5.34 -0.365 1 98.5 133 ARG B CA 1
ATOM 2166 C C . ARG B 1 133 ? -23.188 -5.316 1.143 1 98.5 133 ARG B C 1
ATOM 2168 O O . ARG B 1 133 ? -23.594 -6.23 1.854 1 98.5 133 ARG B O 1
ATOM 2175 N N . GLY B 1 134 ? -22.422 -4.398 1.581 1 98.44 134 GLY B N 1
ATOM 2176 C CA . GLY B 1 134 ? -22.156 -4.262 3.006 1 98.44 134 GLY B CA 1
ATOM 2177 C C . GLY B 1 134 ? -21.031 -5.164 3.496 1 98.44 134 GLY B C 1
ATOM 2178 O O . GLY B 1 134 ? -20.891 -5.371 4.703 1 98.44 134 GLY B O 1
ATOM 2179 N N . GLU B 1 135 ? -20.234 -5.711 2.609 1 98.75 135 GLU B N 1
ATOM 2180 C CA . GLU B 1 135 ? -19.125 -6.594 2.961 1 98.75 135 GLU B CA 1
ATOM 2181 C C . GLU B 1 135 ? -17.828 -5.809 3.141 1 98.75 135 GLU B C 1
ATOM 2183 O O . GLU B 1 135 ? -17.484 -4.977 2.303 1 98.75 135 GLU B O 1
ATOM 2188 N N . SER B 1 136 ? -17.109 -6.074 4.262 1 98.88 136 SER B N 1
ATOM 2189 C CA . SER B 1 136 ? -15.781 -5.484 4.445 1 98.88 136 SER B CA 1
ATOM 2190 C C . SER B 1 136 ? -14.773 -6.082 3.475 1 98.88 136 SER B C 1
ATOM 2192 O O . SER B 1 136 ? -14.562 -7.297 3.461 1 98.88 136 SER B O 1
ATOM 2194 N N . VAL B 1 137 ? -14.156 -5.238 2.65 1 98.94 137 VAL B N 1
ATOM 2195 C CA . VAL B 1 137 ? -13.25 -5.75 1.627 1 98.94 137 VAL B CA 1
ATOM 2196 C C . VAL B 1 137 ? -11.812 -5.371 1.973 1 98.94 137 VAL B C 1
ATOM 2198 O O . VAL B 1 137 ? -10.859 -5.926 1.412 1 98.94 137 VAL B O 1
ATOM 2201 N N . PHE B 1 138 ? -11.609 -4.449 2.838 1 98.81 138 PHE B N 1
ATOM 2202 C CA . PHE B 1 138 ? -10.32 -3.824 3.107 1 98.81 138 PHE B CA 1
ATOM 2203 C C . PHE B 1 138 ? -10.266 -3.279 4.531 1 98.81 138 PHE B C 1
ATOM 2205 O O . PHE B 1 138 ? -11.211 -2.627 4.984 1 98.81 138 PHE B O 1
ATOM 2212 N N . GLU B 1 139 ? -9.203 -3.523 5.27 1 98.94 139 GLU B N 1
ATOM 2213 C CA . GLU B 1 139 ? -8.883 -2.932 6.562 1 98.94 139 GLU B CA 1
ATOM 2214 C C . GLU B 1 139 ? -7.41 -2.549 6.648 1 98.94 139 GLU B C 1
ATOM 2216 O O . GLU B 1 139 ? -6.543 -3.305 6.211 1 98.94 139 GLU B O 1
ATOM 2221 N N . LEU B 1 140 ? -7.145 -1.425 7.234 1 98.88 140 LEU B N 1
ATOM 2222 C CA . LEU B 1 140 ? -5.789 -0.892 7.328 1 98.88 140 LEU B CA 1
ATOM 2223 C C . LEU B 1 140 ? -5.582 -0.163 8.656 1 98.88 140 LEU B C 1
ATOM 2225 O O . LEU B 1 140 ? -6.453 0.594 9.094 1 98.88 140 LEU B O 1
ATOM 2229 N N . GLU B 1 141 ? -4.492 -0.437 9.297 1 98.94 141 GLU B N 1
ATOM 2230 C CA . GLU B 1 141 ? -4.066 0.364 10.438 1 98.94 141 GLU B CA 1
ATOM 2231 C C . GLU B 1 141 ? -2.729 1.046 10.164 1 98.94 141 GLU B C 1
ATOM 2233 O O . GLU B 1 141 ? -1.799 0.42 9.648 1 98.94 141 GLU B O 1
ATOM 2238 N N . ASN B 1 142 ? -2.686 2.301 10.461 1 98.75 142 ASN B N 1
ATOM 2239 C CA . ASN B 1 142 ? -1.446 3.049 10.266 1 98.75 142 ASN B CA 1
ATOM 2240 C C . ASN B 1 142 ? -1.361 4.246 11.211 1 98.75 142 ASN B C 1
ATOM 2242 O O . ASN B 1 142 ? -2.346 4.598 11.867 1 98.75 142 ASN B O 1
ATOM 2246 N N . THR B 1 143 ? -0.185 4.793 11.312 1 98.62 143 THR B N 1
ATOM 2247 C CA . THR B 1 143 ? 0.061 6.027 12.047 1 98.62 143 THR B CA 1
ATOM 2248 C C . THR B 1 143 ? 0.418 7.16 11.094 1 98.62 143 THR B C 1
ATOM 2250 O O . THR B 1 143 ? 1.249 6.988 10.195 1 98.62 143 THR B O 1
ATOM 2253 N N . GLY B 1 144 ? -0.289 8.258 11.219 1 98 144 GLY B N 1
ATOM 2254 C CA . GLY B 1 144 ? 0.061 9.492 10.531 1 98 144 GLY B CA 1
ATOM 2255 C C . GLY B 1 144 ? 0.617 10.555 11.461 1 98 144 GLY B C 1
ATOM 2256 O O . GLY B 1 144 ? 0.398 10.508 12.672 1 98 144 GLY B O 1
ATOM 2257 N N . MET B 1 145 ? 1.314 11.516 10.852 1 97.88 145 MET B N 1
ATOM 2258 C CA . MET B 1 145 ? 1.914 12.617 11.602 1 97.88 145 MET B CA 1
ATOM 2259 C C . MET B 1 145 ? 1.279 13.945 11.219 1 97.88 145 MET B C 1
ATOM 2261 O O . MET B 1 145 ? 1.072 14.219 10.039 1 97.88 145 MET B O 1
ATOM 2265 N N . PHE B 1 146 ? 0.99 14.734 12.219 1 97.94 146 PHE B N 1
ATOM 2266 C CA . PHE B 1 146 ? 0.347 16.031 12.008 1 97.94 146 PHE B CA 1
ATOM 2267 C C . PHE B 1 146 ? 0.969 17.094 12.898 1 97.94 146 PHE B C 1
ATOM 2269 O O . PHE B 1 146 ? 1.278 16.828 14.07 1 97.94 146 PHE B O 1
ATOM 2276 N N . LEU B 1 147 ? 1.096 18.281 12.359 1 97.19 147 LEU B N 1
ATOM 2277 C CA . LEU B 1 147 ? 1.533 19.406 13.18 1 97.19 147 LEU B CA 1
ATOM 2278 C C . LEU B 1 147 ? 0.399 19.891 14.07 1 97.19 147 LEU B C 1
ATOM 2280 O O . LEU B 1 147 ? -0.776 19.75 13.727 1 97.19 147 LEU B O 1
ATOM 2284 N N . THR B 1 148 ? 0.82 20.516 15.227 1 96.75 148 THR B N 1
ATOM 2285 C CA . THR B 1 148 ? -0.134 21.25 16.047 1 96.75 148 THR B CA 1
ATOM 2286 C C . THR B 1 148 ? -0.59 22.531 15.352 1 96.75 148 THR B C 1
ATOM 2288 O O . THR B 1 148 ? 0.044 22.969 14.391 1 96.75 148 THR B O 1
ATOM 2291 N N . HIS B 1 149 ? -1.7 23.062 15.922 1 95.88 149 HIS B N 1
ATOM 2292 C CA . HIS B 1 149 ? -2.168 24.328 15.391 1 95.88 149 HIS B CA 1
ATOM 2293 C C . HIS B 1 149 ? -1.084 25.406 15.477 1 95.88 149 HIS B C 1
ATOM 2295 O O . HIS B 1 149 ? -0.868 26.156 14.531 1 95.88 149 HIS B O 1
ATOM 2301 N N . GLU B 1 150 ? -0.426 25.391 16.562 1 93.69 150 GLU B N 1
ATOM 2302 C CA . GLU B 1 150 ? 0.599 26.406 16.797 1 93.69 150 GLU B CA 1
ATOM 2303 C C . GLU B 1 150 ? 1.743 26.281 15.797 1 93.69 150 GLU B C 1
ATOM 2305 O O . GLU B 1 150 ? 2.199 27.281 15.234 1 93.69 150 GLU B O 1
ATOM 2310 N N . ALA B 1 151 ? 2.148 25.078 15.492 1 92.88 151 ALA B N 1
ATOM 2311 C CA . ALA B 1 151 ? 3.279 24.828 14.602 1 92.88 151 ALA B CA 1
ATOM 2312 C C . ALA B 1 151 ? 2.912 25.125 13.156 1 92.88 151 ALA B C 1
ATOM 2314 O O . ALA B 1 151 ? 3.77 25.516 12.359 1 92.88 151 ALA B O 1
ATOM 2315 N N . ALA B 1 152 ? 1.667 24.969 12.828 1 89.56 152 ALA B N 1
ATOM 2316 C CA . ALA B 1 152 ? 1.219 25.172 11.453 1 89.56 152 ALA B CA 1
ATOM 2317 C C . ALA B 1 152 ? 0.96 26.656 11.18 1 89.56 152 ALA B C 1
ATOM 2319 O O . ALA B 1 152 ? 0.849 27.062 10.023 1 89.56 152 ALA B O 1
ATOM 2320 N N . ALA B 1 153 ? 0.716 27.5 12.258 1 84 153 ALA B N 1
ATOM 2321 C CA . ALA B 1 153 ? 0.428 28.922 12.125 1 84 153 ALA B CA 1
ATOM 2322 C C . ALA B 1 153 ? 1.672 29.703 11.703 1 84 153 ALA B C 1
ATOM 2324 O O . ALA B 1 153 ? 2.795 29.312 12.031 1 84 153 ALA B O 1
#

Organism: Mesorhizobium plurifarium (NCBI:txid69974)

Secondary structure (DSSP, 8-state):
----SB-GGG--TT-EEEEEEEEPPHHHHHHHHHHH---GGGT-HHHHHHSTT-SSB--HHHHHHHHHHHHHHHTGGGB-EEE-SEEEEEEE-S--BTT-EEEEEEEEEEEEE-SS-TTEEEEEEEEEEE-TTS-EEEEEEEEEEEE-HHHH-/----SB-GGG--TT-EEEEEEEEPPHHHHHHHHHHH---GGGT-HHHHHHSTT-SSB--HHHHHHHHHHHHHHHTGGGB-EEEEEEEEEEEE-S--BTT-EEEEEEEEEEEEE-SS-TTEEEEEEEEEEE-TTS-EEEEEEEEEEEE-HHHH-

Nearest PDB structures (foldseek):
  3exz-assembly1_A  TM=9.358E-01  e=9.927E-15  Rhodospirillum rubrum ATCC 11170
  4ffu-assembly1_D  TM=8.651E-01  e=8.793E-12  Sinorhizobium meliloti 1021
  1q6w-assembly2_C  TM=8.741E-01  e=2.778E-11  Archaeoglobus fulgidus DSM 4304
  2c2i-assembly1_B  TM=7.628E-01  e=1.234E-08  Mycobacterium tuberculosis H37Rv
  4w78-assembly3_C  TM=7.317E-01  e=3.260E-05  Mycobacterium tuberculosis CCDC5180

Solvent-accessible surface area (backbone atoms only — not comparable to full-atom values): 15116 Å² total; per-residue (Å²): 109,73,74,50,75,37,28,42,79,65,60,50,70,71,42,71,42,76,31,52,72,49,73,38,48,57,67,60,30,29,55,52,16,67,68,24,45,70,42,58,38,24,68,32,52,68,49,3,47,73,38,96,65,60,26,33,23,45,48,71,64,53,51,50,37,51,50,41,28,33,44,34,74,57,43,49,68,41,30,40,62,75,51,57,58,39,34,56,31,37,38,45,68,41,75,49,39,54,67,39,35,35,38,34,39,38,31,31,68,41,73,47,64,37,84,91,44,70,49,34,24,40,40,33,34,41,35,40,32,26,36,80,84,69,45,66,29,36,39,37,33,33,43,38,30,20,25,27,63,73,64,57,83,106,73,75,52,75,36,27,41,78,66,60,50,71,73,42,70,43,76,32,51,74,48,72,38,48,58,66,59,30,29,54,51,15,67,70,24,46,69,41,58,38,22,67,31,53,69,47,3,47,73,39,98,65,60,26,33,23,44,48,71,64,53,53,51,37,52,50,41,27,33,43,34,73,56,44,50,68,41,31,40,63,76,52,55,57,39,33,56,30,38,38,45,70,40,75,50,39,55,67,38,35,35,37,36,37,39,31,31,68,42,69,48,63,37,83,90,43,69,48,33,22,41,38,32,35,41,35,39,33,26,36,80,83,69,45,66,30,36,38,38,33,34,43,39,31,20,25,27,63,74,64,57,82